Protein AF-A0A353A0Q8-F1 (afdb_monomer)

Sequence (315 aa):
MACARVTLAMGEGFTAQEWAELEKQVQLVNLVRKASIDLSTGTVTPTGKVEKTATRPQHNGNEWRAIVVPQTLAAGTTLVDITLDGQTYHFSRPEDFTFQAGRMNNFTIRVDRKFPTGDCTLTLLGESITPWESDPMSHDGTARKYIVVNSTTEYFWDSIRALGINPNDIVHLKITGSMTNLDRIMLSDYWMPNLRTLNMREVINTDKAFSVGSSKMLRQLIISENFEWFESGGVAGCPHLKGPIPIPEGVWCIGMDAFHGTNLSGTLNLPSTLTKIEDRAFAACGYEDELRLPKGVTYIGEEAFAWCKKLTGNL

Mean predicted aligned error: 12.88 Å

Foldseek 3Di:
DFKEKEFEDEDAPDDPVCLQPKDKWKWFFQAQADWDADPVVRDTGRDDGTDPDTHGFFDDRRMGMEDGGWDKDAAPDFGMWMATPNDIDTDTHRGIDTRDPQWYWYWYWYWHQDPPPRDIDIDTPDIDIHHDDDDVRHVVVPVDPAPEFEDDPPASVVSVVVVVDQLQPHQHYEYAHEDEPVNLQCLACVNRVNHAEYHDQHYPYPPLEAANAAHQNHAYYHHHQSHQEYEACRPLNHQNHEEDDDDHANHQEQYHSRNANHAYEEDHDDHLNHAYQEHCSQALYQYAEEDDDRPNHPYHYHRSHHNNVRYHYDD

Nearest PDB structures (foldseek):
  3sb4-assembly1_A  TM=7.150E-01  e=1.891E-05  Bacteroides thetaiotaomicron
  4dgu-assembly1_A  TM=5.438E-01  e=5.171E-04  Bacteroides thetaiotaomicron VPI-5482
  4dgu-assembly1_B  TM=5.181E-01  e=1.506E-03  Bacteroides thetaiotaomicron VPI-5482
  4h09-assembly2_B  TM=4.220E-01  e=5.049E-02  Eubacterium ventriosum ATCC 27560
  2odh-assembly1_A  TM=2.152E-01  e=2.297E+00  Brevibacillus centrosporus

Radius of gyration: 21.36 Å; Cα contacts (8 Å, |Δi|>4): 795; chains: 1; bounding box: 60×50×49 Å

Secondary structure (DSSP, 8-state):
-EEEEEEEEE-TT--HHHHHHS-EEEEE-S-EEEEEE-TTT--EEEEEEE-SS-B--EEETTEEEEEE---EE-TT-EEEEEEETTEEEEEE-SS-EE--TTEEEEEEEEEEEPTTT--EEEEEEEEEEEE----TTT-SS----PEEEEE-TT-HHHHHHHTT--GGG-SEEEEEEEE-HHHHGGGSTTT-TT--EEEEEEEEESS-EE-----TT--EEE--S---EEPTTTTTT-TT--SPPP--TT--EE-TTTTTT----S-----TT--EE-TTTTTT----SEE---TT--EE-TTTTTT-TT-EE--

pLDDT: mean 87.72, std 10.61, range [40.44, 98.75]

Solvent-accessible surface area (backbone atoms only — not comparable to full-atom values): 16254 Å² total; per-residue (Å²): 89,14,34,42,34,43,32,61,39,88,39,56,76,58,52,75,66,56,58,71,71,52,55,75,45,59,29,43,38,77,45,38,81,43,66,49,70,42,85,91,77,68,47,60,42,63,37,89,60,64,45,96,64,63,48,71,41,41,68,62,90,56,35,34,25,36,79,40,53,27,46,76,46,58,47,64,44,52,47,34,41,40,30,48,82,86,47,77,44,80,40,53,44,90,52,66,45,67,47,48,65,69,22,28,37,38,37,34,35,30,43,28,35,42,85,91,80,63,52,72,46,80,42,83,76,46,72,51,78,44,78,59,78,89,46,71,60,65,36,77,64,54,92,65,77,52,51,75,39,65,19,52,88,84,45,45,63,56,43,47,56,74,67,73,59,64,47,68,75,39,39,32,41,31,40,30,40,41,48,51,77,77,46,31,60,53,51,10,42,91,52,22,56,45,30,29,34,44,34,33,56,59,41,45,52,78,76,22,67,36,56,38,39,44,21,62,50,24,34,45,75,42,71,34,66,67,36,36,29,36,36,66,32,13,40,23,40,17,52,50,26,47,48,66,69,84,51,36,61,58,23,32,37,39,20,39,29,16,37,21,49,16,46,26,31,48,61,67,60,61,25,73,53,24,30,37,38,26,38,24,19,37,17,41,22,46,30,50,36,64,47,62,77,37,91,50,52,78,44,76,31,64,54,24,61,37,74,25,83,50,47,45,72,70,135

Structure (mmCIF, N/CA/C/O backbone):
data_AF-A0A353A0Q8-F1
#
_entry.id   AF-A0A353A0Q8-F1
#
loop_
_atom_site.group_PDB
_atom_site.id
_atom_site.type_symbol
_atom_site.label_atom_id
_atom_site.label_alt_id
_atom_site.label_comp_id
_atom_site.label_asym_id
_atom_site.label_entity_id
_atom_site.label_seq_id
_atom_site.pdbx_PDB_ins_code
_atom_site.Cartn_x
_atom_site.Cartn_y
_atom_site.Cartn_z
_atom_site.occupancy
_atom_site.B_iso_or_equiv
_atom_site.auth_seq_id
_atom_site.auth_comp_id
_atom_site.auth_asym_id
_atom_site.auth_atom_id
_atom_site.pdbx_PDB_model_num
ATOM 1 N N . MET A 1 1 ? 11.285 15.904 8.406 1.00 85.56 1 MET A N 1
ATOM 2 C CA . MET A 1 1 ? 10.054 15.082 8.459 1.00 85.56 1 MET A CA 1
ATOM 3 C C . MET A 1 1 ? 9.391 15.238 9.819 1.00 85.56 1 MET A C 1
ATOM 5 O O . MET A 1 1 ? 10.083 15.618 10.758 1.00 85.56 1 MET A O 1
ATOM 9 N N . ALA A 1 2 ? 8.093 14.970 9.917 1.00 89.38 2 ALA A N 1
ATOM 10 C CA . ALA A 1 2 ? 7.330 14.866 11.162 1.00 89.38 2 ALA A CA 1
ATOM 11 C C . ALA A 1 2 ? 6.663 13.482 11.230 1.00 89.38 2 ALA A C 1
ATOM 13 O O . ALA A 1 2 ? 6.505 12.833 10.194 1.00 89.38 2 ALA A O 1
ATOM 14 N N . CYS A 1 3 ? 6.260 13.038 12.418 1.00 90.25 3 CYS A N 1
ATOM 15 C CA . CYS A 1 3 ? 5.468 11.820 12.577 1.00 90.25 3 CYS A CA 1
ATOM 16 C C . CYS A 1 3 ? 4.067 12.171 13.085 1.00 90.25 3 CYS A C 1
ATOM 18 O O . CYS A 1 3 ? 3.926 13.013 13.973 1.00 90.25 3 CYS A O 1
ATOM 20 N N . ALA A 1 4 ? 3.043 11.548 12.514 1.00 93.88 4 ALA A N 1
ATOM 21 C CA . ALA A 1 4 ? 1.658 11.647 12.946 1.00 93.88 4 ALA A CA 1
ATOM 22 C C . ALA A 1 4 ? 1.253 10.326 13.601 1.00 93.88 4 ALA A C 1
ATOM 24 O O . ALA A 1 4 ? 1.427 9.270 12.991 1.00 93.88 4 ALA A O 1
ATOM 25 N N . ARG A 1 5 ? 0.707 10.395 14.815 1.00 94.75 5 ARG A N 1
ATOM 26 C CA . ARG A 1 5 ? 0.160 9.262 15.557 1.00 94.75 5 ARG A CA 1
ATOM 27 C C . ARG A 1 5 ? -1.312 9.510 15.849 1.00 94.75 5 ARG A C 1
ATOM 29 O O . ARG A 1 5 ? -1.647 10.485 16.516 1.00 94.75 5 ARG A O 1
ATOM 36 N N . VAL A 1 6 ? -2.169 8.610 15.388 1.00 96.88 6 VAL A N 1
ATOM 37 C CA . VAL A 1 6 ? -3.607 8.628 15.663 1.00 96.88 6 VAL A CA 1
ATOM 38 C C . VAL A 1 6 ? -3.958 7.392 16.477 1.00 96.88 6 VAL A C 1
ATOM 40 O O . VAL A 1 6 ? -3.709 6.273 16.040 1.00 96.88 6 VAL A O 1
ATOM 43 N N . THR A 1 7 ? -4.543 7.585 17.649 1.00 97.25 7 THR A N 1
ATOM 44 C CA . THR A 1 7 ? -5.054 6.520 18.508 1.00 97.25 7 THR A CA 1
ATOM 45 C C . THR A 1 7 ? -6.571 6.593 18.532 1.00 97.25 7 THR A C 1
ATOM 47 O O . THR A 1 7 ? -7.129 7.641 18.854 1.00 97.25 7 THR A O 1
ATOM 50 N N . LEU A 1 8 ? -7.246 5.489 18.215 1.00 98.12 8 LEU A N 1
ATOM 51 C CA . LEU A 1 8 ? -8.698 5.404 18.338 1.00 98.12 8 LEU A CA 1
ATOM 52 C C . LEU A 1 8 ? -9.089 4.861 19.711 1.00 98.12 8 LEU A C 1
ATOM 54 O O . LEU A 1 8 ? -8.629 3.800 20.132 1.00 98.12 8 LEU A O 1
ATOM 58 N N . ALA A 1 9 ? -9.963 5.587 20.397 1.00 97.62 9 ALA A N 1
ATOM 59 C CA . ALA A 1 9 ? -10.542 5.180 21.667 1.00 97.62 9 ALA A CA 1
ATOM 60 C C . ALA A 1 9 ? -12.007 4.771 21.476 1.00 97.62 9 ALA A C 1
ATOM 62 O O . ALA A 1 9 ? -12.765 5.449 20.781 1.00 97.62 9 ALA A O 1
ATOM 63 N N . MET A 1 10 ? -12.405 3.683 22.133 1.00 97.19 10 MET A N 1
ATOM 64 C CA . MET A 1 10 ? -13.805 3.275 22.200 1.00 97.19 10 MET A CA 1
ATOM 65 C C . MET A 1 10 ? -14.601 4.306 23.005 1.00 97.19 10 MET A C 1
ATOM 67 O O . MET A 1 10 ? -14.210 4.657 24.121 1.00 97.19 10 MET A O 1
ATOM 71 N N . GLY A 1 11 ? -15.694 4.792 22.431 1.00 95.00 11 GLY A N 1
ATOM 72 C CA . GLY A 1 11 ? -16.691 5.614 23.100 1.00 95.00 11 GLY A CA 1
ATOM 73 C C . GLY A 1 11 ? -17.968 4.842 23.415 1.00 95.00 11 GLY A C 1
ATOM 74 O O . GLY A 1 11 ? -17.965 3.616 23.530 1.00 95.00 11 GLY A O 1
ATOM 75 N N . GLU A 1 12 ? -19.067 5.568 23.573 1.00 94.38 12 GLU A N 1
ATOM 76 C CA . GLU A 1 12 ? -20.384 4.987 23.835 1.00 94.38 12 GLU A CA 1
ATOM 77 C C . GLU A 1 12 ? -20.937 4.244 22.606 1.00 94.38 12 GLU A C 1
ATOM 79 O O . GLU A 1 12 ? -20.548 4.506 21.468 1.00 94.38 12 GLU A O 1
ATOM 84 N N . GLY A 1 13 ? -21.864 3.308 22.828 1.00 92.44 13 GLY A N 1
ATOM 85 C CA . GLY A 1 13 ? -22.558 2.590 21.748 1.00 92.44 13 GLY A CA 1
ATOM 86 C C . GLY A 1 13 ? -21.800 1.397 21.148 1.00 92.44 13 GLY A C 1
ATOM 87 O O . GLY A 1 13 ? -22.280 0.799 20.184 1.00 92.44 13 GLY A O 1
ATOM 88 N N . PHE A 1 14 ? -20.659 1.027 21.732 1.00 93.06 14 PHE A N 1
ATOM 89 C CA . PHE A 1 14 ? -19.929 -0.205 21.431 1.00 93.06 14 PHE A CA 1
ATOM 90 C C . PHE A 1 14 ? -19.791 -1.063 22.688 1.00 93.06 14 PHE A C 1
ATOM 92 O O . PHE A 1 14 ? -19.559 -0.547 23.784 1.00 93.06 14 PHE A O 1
ATOM 99 N N . THR A 1 15 ? -19.862 -2.382 22.534 1.00 94.38 15 THR A N 1
ATOM 100 C CA . THR A 1 15 ? -19.287 -3.293 23.532 1.00 94.38 15 THR A CA 1
ATOM 101 C C . THR A 1 15 ? -17.774 -3.421 23.325 1.00 94.38 15 THR A C 1
ATOM 103 O O . THR A 1 15 ? -17.258 -3.189 22.232 1.00 94.38 15 THR A O 1
ATOM 106 N N . ALA A 1 16 ? -17.040 -3.835 24.363 1.00 92.81 16 ALA A N 1
ATOM 107 C CA . ALA A 1 16 ? -15.592 -4.036 24.259 1.00 92.81 16 ALA A CA 1
ATOM 108 C C . ALA A 1 16 ? -15.213 -5.100 23.212 1.00 92.81 16 ALA A C 1
ATOM 110 O O . ALA A 1 16 ? -14.198 -4.951 22.534 1.00 92.81 16 ALA A O 1
ATOM 111 N N . GLN A 1 17 ? -16.032 -6.148 23.073 1.00 92.19 17 GLN A N 1
ATOM 112 C CA . GLN A 1 17 ? -15.822 -7.194 22.074 1.00 92.19 17 GLN A CA 1
ATOM 113 C C . GLN A 1 17 ? -16.052 -6.656 20.659 1.00 92.19 17 GLN A C 1
ATOM 115 O O . GLN A 1 17 ? -15.163 -6.771 19.821 1.00 92.19 17 GLN A O 1
ATOM 120 N N . GLU A 1 18 ? -17.188 -5.991 20.420 1.00 91.50 18 GLU A N 1
ATOM 121 C CA . GLU A 1 18 ? -17.472 -5.362 19.123 1.00 91.50 18 GLU A CA 1
ATOM 122 C C . GLU A 1 18 ? -16.372 -4.379 18.737 1.00 91.50 18 GLU A C 1
ATOM 124 O O . GLU A 1 18 ? -15.895 -4.399 17.611 1.00 91.50 18 GLU A O 1
ATOM 129 N N . TRP A 1 19 ? -15.921 -3.536 19.669 1.00 94.25 19 TRP A N 1
ATOM 130 C CA . TRP A 1 19 ? -14.840 -2.600 19.389 1.00 94.25 19 TRP A CA 1
ATOM 131 C C . TRP A 1 19 ? -13.525 -3.304 19.060 1.00 94.25 19 TRP A C 1
ATOM 133 O O . TRP A 1 19 ? -12.782 -2.809 18.220 1.00 94.25 19 TRP A O 1
ATOM 143 N N . ALA A 1 20 ? -13.202 -4.427 19.700 1.00 88.25 20 ALA A N 1
ATOM 144 C CA . ALA A 1 20 ? -11.980 -5.169 19.399 1.00 88.25 20 ALA A CA 1
ATOM 145 C C . ALA A 1 20 ? -12.013 -5.782 17.988 1.00 88.25 20 ALA A C 1
ATOM 147 O O . ALA A 1 20 ? -11.003 -5.726 17.289 1.00 88.25 20 ALA A O 1
ATOM 148 N N . GLU A 1 21 ? -13.169 -6.298 17.569 1.00 86.44 21 GLU A N 1
ATOM 149 C CA . GLU A 1 21 ? -13.370 -6.991 16.287 1.00 86.44 21 GLU A CA 1
ATOM 150 C C . GLU A 1 21 ? -13.685 -6.037 15.119 1.00 86.44 21 GLU A C 1
ATOM 152 O O . GLU A 1 21 ? -13.457 -6.389 13.965 1.00 86.44 21 GLU A O 1
ATOM 157 N N . LEU A 1 22 ? -14.159 -4.818 15.409 1.00 85.44 22 LEU A N 1
ATOM 158 C CA . LEU A 1 22 ? -14.522 -3.801 14.418 1.00 85.44 22 LEU A CA 1
ATOM 159 C C . LEU A 1 22 ? -13.366 -3.508 13.454 1.00 85.44 22 LEU A C 1
ATOM 161 O O . LEU A 1 22 ? -12.265 -3.152 13.900 1.00 85.44 22 LEU A O 1
ATOM 165 N N . GLU A 1 23 ? -13.623 -3.546 12.145 1.00 84.38 23 GLU A N 1
ATOM 166 C CA . GLU A 1 23 ? -12.626 -3.122 11.166 1.00 84.38 23 GLU A CA 1
ATOM 167 C C . GLU A 1 23 ? -12.450 -1.603 11.253 1.00 84.38 23 GLU A C 1
ATOM 169 O O . GLU A 1 23 ? -13.400 -0.830 11.110 1.00 84.38 23 GLU A O 1
ATOM 174 N N . LYS A 1 24 ? -11.213 -1.166 11.499 1.00 89.75 24 LYS A N 1
ATOM 175 C CA . LYS A 1 24 ? -10.863 0.250 11.628 1.00 89.75 24 LYS A CA 1
ATOM 176 C C . LYS A 1 24 ? -9.760 0.574 10.644 1.00 89.75 24 LYS A C 1
ATOM 178 O O . LYS A 1 24 ? -8.689 -0.032 10.673 1.00 89.75 24 LYS A O 1
ATOM 183 N N . GLN A 1 25 ? -9.991 1.577 9.814 1.00 86.88 25 GLN A N 1
ATOM 184 C CA . GLN A 1 25 ? -8.958 2.137 8.958 1.00 86.88 25 GLN A CA 1
ATOM 185 C C . GLN A 1 25 ? -8.826 3.629 9.223 1.00 86.88 25 GLN A C 1
ATOM 187 O O . GLN A 1 25 ? -9.815 4.335 9.394 1.00 86.88 25 GLN A O 1
ATOM 192 N N . VAL A 1 26 ? -7.587 4.108 9.225 1.00 90.38 26 VAL A N 1
ATOM 193 C CA . VAL A 1 26 ? -7.255 5.524 9.364 1.00 90.38 26 VAL A CA 1
ATOM 194 C C . VAL A 1 26 ? -6.484 5.949 8.127 1.00 90.38 26 VAL A C 1
ATOM 196 O O . VAL A 1 26 ? -5.589 5.236 7.671 1.00 90.38 26 VAL A O 1
ATOM 199 N N . GLN A 1 27 ? -6.817 7.112 7.584 1.00 87.38 27 GLN A N 1
ATOM 200 C CA . GLN A 1 27 ? -6.084 7.739 6.496 1.00 87.38 27 GLN A CA 1
ATOM 201 C C . GLN A 1 27 ? -5.802 9.196 6.846 1.00 87.38 27 GLN A C 1
ATOM 203 O O . GLN A 1 27 ? -6.693 9.924 7.271 1.00 87.38 27 GLN A O 1
ATOM 208 N N . LEU A 1 28 ? -4.561 9.638 6.655 1.00 92.88 28 LEU A N 1
ATOM 209 C CA . LEU A 1 28 ? -4.223 11.056 6.743 1.00 92.88 28 LEU A CA 1
ATOM 210 C C . LEU A 1 28 ? -4.418 11.696 5.373 1.00 92.88 28 LEU A C 1
ATOM 212 O O . LEU A 1 28 ? -3.835 11.247 4.381 1.00 92.88 28 LEU A O 1
ATOM 216 N N . VAL A 1 29 ? -5.213 12.755 5.328 1.00 91.56 29 VAL A N 1
ATOM 217 C CA . VAL A 1 29 ? -5.605 13.446 4.095 1.00 91.56 29 VAL A CA 1
ATOM 218 C C . VAL A 1 29 ? -5.102 14.885 4.094 1.00 91.56 29 VAL A C 1
ATOM 220 O O . VAL A 1 29 ? -4.527 15.361 5.071 1.00 91.56 29 VAL A O 1
ATOM 223 N N . ASN A 1 30 ? -5.266 15.570 2.961 1.00 94.38 30 ASN A N 1
ATOM 224 C CA . ASN A 1 30 ? -4.847 16.960 2.778 1.00 94.38 30 ASN A CA 1
ATOM 225 C C . ASN A 1 30 ? -3.340 17.210 2.968 1.00 94.38 30 ASN A C 1
ATOM 227 O O . ASN A 1 30 ? -2.914 18.308 3.311 1.00 94.38 30 ASN A O 1
ATOM 231 N N . LEU A 1 31 ? -2.513 16.194 2.704 1.00 92.75 31 LEU A N 1
ATOM 232 C CA . LEU A 1 31 ? -1.066 16.270 2.877 1.00 92.75 31 LEU A CA 1
ATOM 233 C C . LEU A 1 31 ? -0.348 16.624 1.570 1.00 92.75 31 LEU A C 1
ATOM 235 O O . LEU A 1 31 ? -0.518 15.965 0.541 1.00 92.75 31 LEU A O 1
ATOM 239 N N . VAL A 1 32 ? 0.557 17.597 1.641 1.00 92.62 32 VAL A N 1
ATOM 240 C CA . VAL A 1 32 ? 1.674 17.740 0.703 1.00 92.62 32 VAL A CA 1
ATOM 241 C C . VAL A 1 32 ? 2.726 16.678 1.033 1.00 92.62 32 VAL A C 1
ATOM 243 O O . VAL A 1 32 ? 3.040 16.446 2.204 1.00 92.62 32 VAL A O 1
ATOM 246 N N . ARG A 1 33 ? 3.269 16.010 0.008 1.00 85.94 33 ARG A N 1
ATOM 247 C CA . ARG A 1 33 ? 4.256 14.922 0.175 1.00 85.94 33 ARG A CA 1
ATOM 248 C C . ARG A 1 33 ? 5.647 15.218 -0.363 1.00 85.94 33 ARG A C 1
ATOM 250 O O . ARG A 1 33 ? 6.578 14.476 -0.058 1.00 85.94 33 ARG A O 1
ATOM 257 N N . LYS A 1 34 ? 5.806 16.281 -1.149 1.00 84.69 34 LYS A N 1
ATOM 258 C CA . LYS A 1 34 ? 7.121 16.742 -1.601 1.00 84.69 34 LYS A CA 1
ATOM 259 C C . LYS A 1 34 ? 7.608 17.849 -0.676 1.00 84.69 34 LYS A C 1
ATOM 261 O O . LYS A 1 34 ? 6.813 18.572 -0.078 1.00 84.69 34 LYS A O 1
ATOM 266 N N . ALA A 1 35 ? 8.920 17.945 -0.525 1.00 87.00 35 ALA A N 1
ATOM 267 C CA . ALA A 1 35 ? 9.539 18.977 0.284 1.00 87.00 35 ALA A CA 1
ATOM 268 C C . ALA A 1 35 ? 10.912 19.349 -0.269 1.00 87.00 35 ALA A C 1
ATOM 270 O O . ALA A 1 35 ? 11.582 18.524 -0.892 1.00 87.00 35 ALA A O 1
ATOM 271 N N . SER A 1 36 ? 11.339 20.578 -0.001 1.00 84.88 36 SER A N 1
ATOM 272 C CA . SER A 1 36 ? 12.742 20.983 -0.068 1.00 84.88 36 SER A CA 1
ATOM 273 C C . SER A 1 36 ? 13.328 21.008 1.339 1.00 84.88 36 SER A C 1
ATOM 275 O O . SER A 1 36 ? 12.627 21.325 2.301 1.00 84.88 36 SER A O 1
ATOM 277 N N . ILE A 1 37 ? 14.615 20.695 1.454 1.00 81.31 37 ILE A N 1
ATOM 278 C CA . ILE A 1 37 ? 15.345 20.751 2.720 1.00 81.31 37 ILE A CA 1
ATOM 279 C C . ILE A 1 37 ? 16.448 21.790 2.572 1.00 81.31 37 ILE A C 1
ATOM 281 O O . ILE A 1 37 ? 17.288 21.677 1.680 1.00 81.31 37 ILE A O 1
ATOM 285 N N . ASP A 1 38 ? 16.448 22.783 3.452 1.00 79.00 38 ASP A N 1
ATOM 286 C CA . ASP A 1 38 ? 17.601 23.653 3.637 1.00 79.00 38 ASP A CA 1
ATOM 287 C C . ASP A 1 38 ? 18.635 22.906 4.485 1.00 79.00 38 ASP A C 1
ATOM 289 O O . ASP A 1 38 ? 18.421 22.646 5.667 1.00 79.00 38 ASP A O 1
ATOM 293 N N . LEU A 1 39 ? 19.758 22.533 3.873 1.00 69.88 39 LEU A N 1
ATOM 294 C CA . LEU A 1 39 ? 20.808 21.754 4.532 1.00 69.88 39 LEU A CA 1
ATOM 295 C C . LEU A 1 39 ? 21.579 22.548 5.596 1.00 69.88 39 LEU A C 1
ATOM 297 O O . LEU A 1 39 ? 22.226 21.935 6.441 1.00 69.88 39 LEU A O 1
ATOM 301 N N . SER A 1 40 ? 21.520 23.882 5.568 1.00 70.00 40 SER A N 1
ATOM 302 C CA . SER A 1 40 ? 22.208 24.730 6.548 1.00 70.00 40 SER A CA 1
ATOM 303 C C . SER A 1 40 ? 21.425 24.858 7.854 1.00 70.00 40 SER A C 1
ATOM 305 O O . SER A 1 40 ? 22.019 24.926 8.928 1.00 70.00 40 SER A O 1
ATOM 307 N N . THR A 1 41 ? 20.092 24.842 7.769 1.00 80.44 41 THR A N 1
ATOM 308 C CA . THR A 1 41 ? 19.196 25.005 8.924 1.00 80.44 41 THR A CA 1
ATOM 309 C C . THR A 1 41 ? 18.465 23.718 9.307 1.00 80.44 41 THR A C 1
ATOM 311 O O . THR A 1 41 ? 17.880 23.637 10.384 1.00 80.44 41 THR A O 1
ATOM 314 N N . GLY A 1 42 ? 18.467 22.707 8.433 1.00 71.94 42 GLY A N 1
ATOM 315 C CA . GLY A 1 42 ? 17.648 21.500 8.566 1.00 71.94 42 GLY A CA 1
ATOM 316 C C . GLY A 1 42 ? 16.153 21.747 8.336 1.00 71.94 42 GLY A C 1
ATOM 317 O O . GLY A 1 42 ? 15.342 20.840 8.544 1.00 71.94 42 GLY A O 1
ATOM 318 N N . THR A 1 43 ? 15.771 22.959 7.919 1.00 81.25 43 THR A N 1
ATOM 319 C CA . THR A 1 43 ? 14.371 23.338 7.718 1.00 81.25 43 THR A CA 1
ATOM 320 C C . THR A 1 43 ? 13.783 22.561 6.550 1.00 81.25 43 THR A C 1
ATOM 322 O O . THR A 1 43 ? 14.355 22.513 5.461 1.00 81.25 43 THR A O 1
ATOM 325 N N . VAL A 1 44 ? 12.617 21.957 6.777 1.00 82.88 44 VAL A N 1
ATOM 326 C CA . VAL A 1 44 ? 11.865 21.232 5.751 1.00 82.88 44 VAL A CA 1
ATOM 327 C C . VAL A 1 44 ? 10.674 22.078 5.336 1.00 82.88 44 VAL A C 1
ATOM 329 O O . VAL A 1 44 ? 9.812 22.362 6.164 1.00 82.88 44 VAL A O 1
ATOM 332 N N . THR A 1 45 ? 10.611 22.429 4.056 1.00 88.94 45 THR A N 1
ATOM 333 C CA . THR A 1 45 ? 9.530 23.238 3.484 1.00 88.94 45 THR A CA 1
ATOM 334 C C . THR A 1 45 ? 8.698 22.373 2.541 1.00 88.94 45 THR A C 1
ATOM 336 O O . THR A 1 45 ? 9.276 21.792 1.617 1.00 88.94 45 THR A O 1
ATOM 339 N N . PRO A 1 46 ? 7.371 22.260 2.728 1.00 91.25 46 PRO A N 1
ATOM 340 C CA . PRO A 1 46 ? 6.512 21.528 1.805 1.00 91.25 46 PRO A CA 1
ATOM 341 C C . PRO A 1 46 ? 6.529 22.189 0.424 1.00 91.25 46 PRO A C 1
ATOM 343 O O . PRO A 1 46 ? 6.459 23.410 0.298 1.00 91.25 46 PRO A O 1
ATOM 346 N N . THR A 1 47 ? 6.624 21.377 -0.624 1.00 88.94 47 THR A N 1
ATOM 347 C CA . THR A 1 47 ? 6.636 21.830 -2.017 1.00 88.94 47 THR A CA 1
ATOM 348 C C . THR A 1 47 ? 5.579 21.084 -2.822 1.00 88.94 47 THR A C 1
ATOM 350 O O . THR A 1 47 ? 5.301 19.913 -2.586 1.00 88.94 47 THR A O 1
ATOM 353 N N . GLY A 1 48 ? 4.969 21.750 -3.801 1.00 85.19 48 GLY A N 1
ATOM 354 C CA . GLY A 1 48 ? 3.913 21.152 -4.620 1.00 85.19 48 GLY A CA 1
ATOM 355 C C . GLY A 1 48 ? 2.508 21.331 -4.043 1.00 85.19 48 GLY A C 1
ATOM 356 O O . GLY A 1 48 ? 2.246 22.267 -3.294 1.00 85.19 48 GLY A O 1
ATOM 357 N N . LYS A 1 49 ? 1.581 20.472 -4.477 1.00 88.12 49 LYS A N 1
ATOM 358 C CA . LYS A 1 49 ? 0.158 20.534 -4.117 1.00 88.12 49 LYS A CA 1
ATOM 359 C C . LYS A 1 49 ? -0.186 19.425 -3.125 1.00 88.12 49 LYS A C 1
ATOM 361 O O . LYS A 1 49 ? 0.557 18.454 -2.998 1.00 88.12 49 LYS A O 1
ATOM 366 N N . VAL A 1 50 ? -1.329 19.572 -2.461 1.00 86.88 50 VAL A N 1
ATOM 367 C CA . VAL A 1 50 ? -1.973 18.475 -1.733 1.00 86.88 50 VAL A CA 1
ATOM 368 C C . VAL A 1 50 ? -2.171 17.300 -2.691 1.00 86.88 50 VAL A C 1
ATOM 370 O O . VAL A 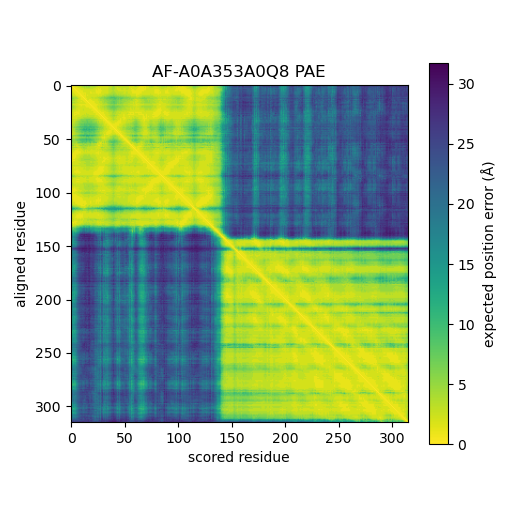1 50 ? -2.678 17.475 -3.803 1.00 86.88 50 VAL A O 1
ATOM 373 N N . GLU A 1 51 ? -1.730 16.117 -2.275 1.00 76.38 51 GLU A N 1
ATOM 374 C CA . GLU A 1 51 ? -1.887 14.905 -3.072 1.00 76.38 51 GLU A CA 1
ATOM 375 C C . GLU A 1 51 ? -3.359 14.490 -3.138 1.00 76.38 51 GLU A C 1
ATOM 377 O O . GLU A 1 51 ? -4.093 14.588 -2.156 1.00 76.38 51 GLU A O 1
ATOM 382 N N . LYS A 1 52 ? -3.790 13.971 -4.293 1.00 69.62 52 LYS A N 1
ATOM 383 C CA . LYS A 1 52 ? -5.156 13.435 -4.449 1.00 69.62 52 LYS A CA 1
ATOM 384 C C . LYS A 1 52 ? -5.386 12.162 -3.629 1.00 69.62 52 LYS A C 1
ATOM 386 O O . LYS A 1 52 ? -6.524 11.789 -3.384 1.00 69.62 52 LYS A O 1
ATOM 391 N N . THR A 1 53 ? -4.307 11.478 -3.254 1.00 61.97 53 THR A N 1
ATOM 392 C CA . THR A 1 53 ? -4.336 10.212 -2.515 1.00 61.97 53 THR A CA 1
ATOM 393 C C . THR A 1 53 ? -3.981 10.426 -1.050 1.00 61.97 53 THR A C 1
ATOM 395 O O . THR A 1 53 ? -3.008 11.124 -0.751 1.00 61.97 53 THR A O 1
ATOM 398 N N . ALA A 1 54 ? -4.687 9.747 -0.151 1.00 71.00 54 ALA A N 1
ATOM 399 C CA . ALA A 1 54 ? -4.424 9.783 1.281 1.00 71.00 54 ALA A CA 1
ATOM 400 C C . ALA A 1 54 ? -3.200 8.944 1.688 1.00 71.00 54 ALA A C 1
ATOM 402 O O . ALA A 1 54 ? -2.753 8.049 0.961 1.00 71.00 54 ALA A O 1
ATOM 403 N N . THR A 1 55 ? -2.610 9.246 2.847 1.00 76.06 55 THR A N 1
ATOM 404 C CA . THR A 1 55 ? -1.545 8.441 3.464 1.00 76.06 55 THR A CA 1
ATOM 405 C C . THR A 1 55 ? -2.187 7.425 4.389 1.00 76.06 55 THR A C 1
ATOM 407 O O . THR A 1 55 ? -2.746 7.812 5.410 1.00 76.06 55 THR A O 1
ATOM 410 N N . ARG A 1 56 ? -2.079 6.137 4.052 1.00 77.38 56 ARG A N 1
ATOM 411 C CA . ARG A 1 56 ? -2.508 5.038 4.922 1.00 77.38 56 ARG A CA 1
ATOM 412 C C . ARG A 1 56 ? -1.388 4.725 5.927 1.00 77.38 56 ARG A C 1
ATOM 414 O O . ARG A 1 56 ? -0.340 4.239 5.499 1.00 77.38 56 ARG A O 1
ATOM 421 N N . PRO A 1 57 ? -1.550 5.037 7.224 1.00 82.06 57 PRO A N 1
ATOM 422 C CA . PRO A 1 57 ? -0.545 4.759 8.241 1.00 82.06 57 PRO A CA 1
ATOM 423 C C . PRO A 1 57 ? -0.420 3.254 8.504 1.00 82.06 57 PRO A C 1
ATOM 425 O O . PRO A 1 57 ? -1.395 2.512 8.362 1.00 82.06 57 PRO A O 1
ATOM 428 N N . GLN A 1 58 ? 0.755 2.819 8.956 1.00 78.94 58 GLN A N 1
ATOM 429 C CA . GLN A 1 58 ? 0.908 1.496 9.565 1.00 78.94 58 GLN A CA 1
ATOM 430 C C . GLN A 1 58 ? 0.256 1.505 10.952 1.00 78.94 58 GLN A C 1
ATOM 432 O O . GLN A 1 58 ? 0.189 2.561 11.584 1.00 78.94 58 GLN A O 1
ATOM 437 N N . HIS A 1 59 ? -0.230 0.357 11.428 1.00 81.69 59 HIS A N 1
ATOM 438 C CA . HIS A 1 59 ? -0.913 0.289 12.717 1.00 81.69 59 HIS A CA 1
ATOM 439 C C . HIS A 1 59 ? -0.590 -0.965 13.527 1.00 81.69 59 HIS A C 1
ATOM 441 O O . HIS A 1 59 ? -0.177 -1.990 12.983 1.00 81.69 59 HIS A O 1
ATOM 447 N N . ASN A 1 60 ? -0.813 -0.860 14.837 1.00 81.06 60 ASN A N 1
ATOM 448 C CA . ASN A 1 60 ? -0.774 -1.950 15.805 1.00 81.06 60 ASN A CA 1
ATOM 449 C C . ASN A 1 60 ? -1.907 -1.713 16.800 1.00 81.06 60 ASN A C 1
ATOM 451 O O . ASN A 1 60 ? -1.931 -0.701 17.506 1.00 81.06 60 ASN A O 1
ATOM 455 N N . GLY A 1 61 ? -2.881 -2.621 16.810 1.00 86.12 61 GLY A N 1
ATOM 456 C CA . GLY A 1 61 ? -4.137 -2.407 17.518 1.00 86.12 61 GLY A CA 1
ATOM 457 C C . GLY A 1 61 ? -4.814 -1.115 17.057 1.00 86.12 61 GLY A C 1
ATOM 458 O O . GLY A 1 61 ? -4.967 -0.887 15.858 1.00 86.12 61 GLY A O 1
ATOM 459 N N . ASN A 1 62 ? -5.176 -0.263 18.018 1.00 92.00 62 ASN A N 1
ATOM 460 C CA . ASN A 1 62 ? -5.882 0.998 17.783 1.00 92.00 62 ASN A CA 1
ATOM 461 C C . ASN A 1 62 ? -4.946 2.211 17.622 1.00 92.00 62 ASN A C 1
ATOM 463 O O . ASN A 1 62 ? -5.361 3.337 17.892 1.00 92.00 62 ASN A O 1
ATOM 467 N N . GLU A 1 63 ? -3.686 2.010 17.236 1.00 92.50 63 GLU A N 1
ATOM 468 C CA . GLU A 1 63 ? -2.715 3.086 17.034 1.00 92.50 63 GLU A CA 1
ATOM 469 C C . GLU A 1 63 ? -2.148 3.056 15.610 1.00 92.50 63 GLU A C 1
ATOM 471 O O . GLU A 1 63 ? -1.586 2.049 15.187 1.00 92.50 63 GLU A O 1
ATOM 476 N N . TRP A 1 64 ? -2.260 4.180 14.900 1.00 90.88 64 TRP A N 1
ATOM 477 C CA . TRP A 1 64 ? -1.819 4.402 13.524 1.00 90.88 64 TRP A CA 1
ATOM 478 C C . TRP A 1 64 ? -0.685 5.422 13.485 1.00 90.88 64 TRP A C 1
ATOM 480 O O . TRP A 1 64 ? -0.814 6.500 14.067 1.00 90.88 64 TRP A O 1
ATOM 490 N N . ARG A 1 65 ? 0.407 5.120 12.775 1.00 90.12 65 ARG A N 1
ATOM 491 C CA . ARG A 1 65 ? 1.578 6.003 12.648 1.00 90.12 65 ARG A CA 1
ATOM 492 C C . ARG A 1 65 ? 2.000 6.203 11.196 1.00 90.12 65 ARG A C 1
ATOM 494 O O . ARG A 1 65 ? 2.062 5.255 10.413 1.00 90.12 65 ARG A O 1
ATOM 501 N N . ALA A 1 66 ? 2.296 7.448 10.828 1.00 86.69 66 ALA A N 1
ATOM 502 C CA . ALA A 1 66 ? 2.788 7.796 9.498 1.00 86.69 66 ALA A CA 1
ATOM 503 C C . ALA A 1 66 ? 3.805 8.936 9.536 1.0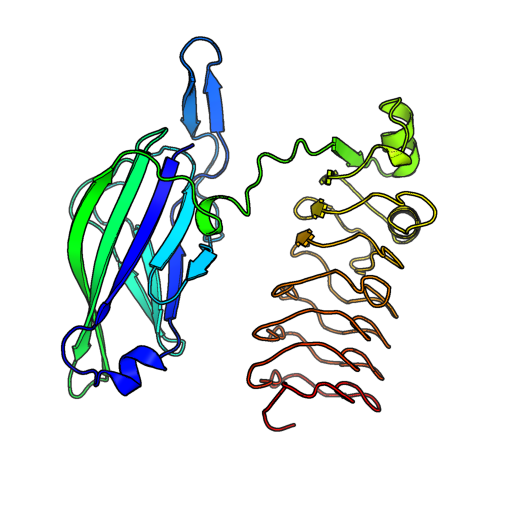0 86.69 66 ALA A C 1
ATOM 505 O O . ALA A 1 66 ? 3.662 9.907 10.280 1.00 86.69 66 ALA A O 1
ATOM 506 N N . ILE A 1 67 ? 4.799 8.850 8.654 1.00 85.81 67 ILE A N 1
ATOM 507 C CA . ILE A 1 67 ? 5.725 9.948 8.394 1.00 85.81 67 ILE A CA 1
ATOM 508 C C . ILE A 1 67 ? 5.054 10.939 7.438 1.00 85.81 67 ILE A C 1
ATOM 510 O O . ILE A 1 67 ? 4.566 10.563 6.372 1.00 85.81 67 ILE A O 1
ATOM 514 N N . VAL A 1 68 ? 5.074 12.220 7.800 1.00 90.31 68 VAL A N 1
ATOM 515 C CA . VAL A 1 68 ? 4.504 13.310 7.002 1.00 90.31 68 VAL A CA 1
ATOM 516 C C . VAL A 1 68 ? 5.517 14.431 6.791 1.00 90.31 68 VAL A C 1
ATOM 518 O O . VAL A 1 68 ? 6.455 14.629 7.575 1.00 90.31 68 VAL A O 1
ATOM 521 N N . VAL A 1 69 ? 5.342 15.181 5.705 1.00 92.31 69 VAL A N 1
ATOM 522 C CA . VAL A 1 69 ? 6.063 16.442 5.517 1.00 92.31 69 VAL A CA 1
ATOM 523 C C . VAL A 1 69 ? 5.529 17.452 6.543 1.00 92.31 69 VAL A C 1
ATOM 525 O O . VAL A 1 69 ? 4.308 17.583 6.658 1.00 92.31 69 VAL A O 1
ATOM 528 N N . PRO A 1 70 ? 6.405 18.148 7.297 1.00 93.56 70 PRO A N 1
ATOM 529 C CA . PRO A 1 70 ? 5.998 19.245 8.169 1.00 93.56 70 PRO A CA 1
ATOM 530 C C . PRO A 1 70 ? 5.222 20.296 7.373 1.00 93.56 70 PRO A C 1
ATOM 532 O O . PRO A 1 70 ? 5.728 20.821 6.384 1.00 93.56 70 PRO A O 1
ATOM 535 N N . GLN A 1 71 ? 3.981 20.556 7.771 1.00 95.12 71 GLN A N 1
ATOM 536 C CA . GLN A 1 71 ? 3.079 21.485 7.093 1.00 95.12 71 GLN A CA 1
ATOM 537 C C . GLN A 1 71 ? 1.975 21.947 8.042 1.00 95.12 71 GLN A C 1
ATOM 539 O O . GLN A 1 71 ? 1.687 21.269 9.035 1.00 95.12 71 GLN A O 1
ATOM 544 N N . THR A 1 72 ? 1.353 23.073 7.704 1.00 95.69 72 THR A N 1
ATOM 545 C CA . THR A 1 72 ? 0.198 23.620 8.416 1.00 95.69 72 THR A CA 1
ATOM 546 C C . THR A 1 72 ? -1.082 23.300 7.652 1.00 95.69 72 THR A C 1
ATOM 548 O O . THR A 1 72 ? -1.168 23.545 6.451 1.00 95.69 72 THR A O 1
ATOM 551 N N . LEU A 1 73 ? -2.071 22.757 8.353 1.00 95.62 73 LEU A N 1
ATOM 552 C CA . LEU A 1 73 ? -3.433 22.558 7.876 1.00 95.62 73 LEU A CA 1
ATOM 553 C C . LEU A 1 73 ? -4.330 23.616 8.508 1.00 95.62 73 LEU A C 1
ATOM 555 O O . LEU A 1 73 ? -4.259 23.833 9.717 1.00 95.62 73 LEU A O 1
ATOM 559 N N . ALA A 1 74 ? -5.160 24.260 7.692 1.00 96.88 74 ALA A N 1
ATOM 560 C CA . ALA A 1 74 ? -6.089 25.280 8.160 1.00 96.88 74 ALA A CA 1
ATOM 561 C C . ALA A 1 74 ? -7.240 24.663 8.970 1.00 96.88 74 ALA A C 1
ATOM 563 O O . ALA A 1 74 ? -7.664 23.533 8.697 1.00 96.88 74 ALA A O 1
ATOM 564 N N . ALA A 1 75 ? -7.787 25.430 9.908 1.00 97.25 75 ALA A N 1
ATOM 565 C CA . ALA A 1 75 ? -8.999 25.108 10.650 1.00 97.25 75 ALA A CA 1
ATOM 566 C C . ALA A 1 75 ? -10.125 24.589 9.735 1.00 97.25 75 ALA A C 1
ATOM 568 O O . ALA A 1 75 ? -10.346 25.087 8.630 1.00 97.25 75 ALA A O 1
ATOM 569 N N . GLY A 1 76 ? -10.841 23.563 10.191 1.00 96.38 76 GLY A N 1
ATOM 570 C CA . GLY A 1 76 ? -11.930 22.916 9.455 1.00 96.38 76 GLY A CA 1
ATOM 571 C C . GLY A 1 76 ? -11.478 21.953 8.352 1.00 96.38 76 GLY A C 1
ATOM 572 O O . GLY A 1 76 ? -12.276 21.115 7.927 1.00 96.38 76 GLY A O 1
ATOM 573 N N . THR A 1 77 ? -10.209 21.992 7.934 1.00 96.38 77 THR A N 1
ATOM 574 C CA . THR A 1 77 ? -9.659 21.024 6.975 1.00 96.38 77 THR A CA 1
ATOM 575 C C . THR A 1 77 ? -9.659 19.633 7.593 1.00 96.38 77 THR A C 1
ATOM 577 O O . THR A 1 77 ? -9.179 19.445 8.715 1.00 96.38 77 THR A O 1
ATOM 580 N N . THR A 1 78 ? -10.172 18.648 6.856 1.00 96.31 78 THR A N 1
ATOM 581 C CA . THR A 1 78 ? -10.117 17.250 7.286 1.00 96.31 78 THR A CA 1
ATOM 582 C C . THR A 1 78 ? -8.665 16.833 7.463 1.00 96.31 78 THR A C 1
ATOM 584 O O . THR A 1 78 ? -7.850 16.958 6.551 1.00 96.31 78 THR A O 1
ATOM 587 N N . LEU A 1 79 ? -8.335 16.372 8.660 1.00 95.94 79 LEU A N 1
ATOM 588 C CA . LEU A 1 79 ? -7.012 15.888 9.028 1.00 95.94 79 LEU A CA 1
ATOM 589 C C . LEU A 1 79 ? -6.928 14.377 8.808 1.00 95.94 79 LEU A C 1
ATOM 591 O O . LEU A 1 79 ? -5.929 13.862 8.301 1.00 95.94 79 LEU A O 1
ATOM 595 N N . VAL A 1 80 ? -7.989 13.679 9.217 1.00 96.75 80 VAL A N 1
ATOM 596 C CA . VAL A 1 80 ? -8.043 12.222 9.272 1.00 96.75 80 VAL A CA 1
ATOM 597 C C . VAL A 1 80 ? -9.391 11.735 8.763 1.00 96.75 80 VAL A C 1
ATOM 599 O O . VAL A 1 80 ? -10.427 12.178 9.257 1.00 96.75 80 VAL A O 1
ATOM 602 N N . ASP A 1 81 ? -9.363 10.777 7.845 1.00 95.56 81 ASP A N 1
ATOM 603 C CA . ASP A 1 81 ? -10.521 9.956 7.510 1.00 95.56 81 ASP A CA 1
ATOM 604 C C . ASP A 1 81 ? -10.451 8.653 8.308 1.00 95.56 81 ASP A C 1
ATOM 606 O O . ASP A 1 81 ? -9.429 7.959 8.304 1.00 95.56 81 ASP A O 1
ATOM 610 N N . ILE A 1 82 ? -11.533 8.327 9.011 1.00 95.12 82 ILE A N 1
ATOM 611 C CA . ILE A 1 82 ? -11.678 7.099 9.793 1.00 95.12 82 ILE A CA 1
ATOM 612 C C . ILE A 1 82 ? -12.787 6.278 9.153 1.00 95.12 82 ILE A C 1
ATOM 614 O O . ILE A 1 82 ? -13.932 6.716 9.105 1.00 95.12 82 ILE A O 1
ATOM 618 N N . THR A 1 83 ? -12.450 5.092 8.657 1.00 88.81 83 THR A N 1
ATOM 619 C CA . THR A 1 83 ? -13.425 4.158 8.087 1.00 88.81 83 THR A CA 1
ATOM 620 C C . THR A 1 83 ? -13.695 3.035 9.075 1.00 88.81 83 THR A C 1
ATOM 622 O O . THR A 1 83 ? -12.754 2.395 9.550 1.00 88.81 83 THR A O 1
ATOM 625 N N . LEU A 1 84 ? -14.972 2.831 9.391 1.00 88.19 84 LEU A N 1
ATOM 626 C CA . LEU A 1 84 ? -15.482 1.818 10.315 1.00 88.19 84 LEU A CA 1
ATOM 627 C C . LEU A 1 84 ? -16.506 0.977 9.549 1.00 88.19 84 LEU A C 1
ATOM 629 O O . LEU A 1 84 ? -17.479 1.541 9.049 1.00 88.19 84 LEU A O 1
ATOM 633 N N . ASP A 1 85 ? -16.260 -0.326 9.399 1.00 79.81 85 ASP A N 1
ATOM 634 C CA . ASP A 1 85 ? -17.103 -1.252 8.614 1.00 79.81 85 ASP A CA 1
ATOM 635 C C . ASP A 1 85 ? -17.500 -0.715 7.220 1.00 79.81 85 ASP A C 1
ATOM 637 O O . ASP A 1 85 ? -18.635 -0.839 6.762 1.00 79.81 85 ASP A O 1
ATOM 641 N N . GLY A 1 86 ? -16.553 -0.065 6.537 1.00 75.81 86 GLY A N 1
ATOM 642 C CA . GLY A 1 86 ? -16.751 0.491 5.194 1.00 75.81 86 GLY A CA 1
ATOM 643 C C . GLY A 1 86 ? -17.401 1.880 5.134 1.00 75.81 86 GLY A C 1
ATOM 644 O O . GLY A 1 86 ? -17.411 2.478 4.060 1.00 75.81 86 GLY A O 1
ATOM 645 N N . GLN A 1 87 ? -17.876 2.437 6.254 1.00 83.62 87 GLN A N 1
ATOM 646 C CA . GLN A 1 87 ? -18.381 3.812 6.319 1.00 83.62 87 GLN A CA 1
ATOM 647 C C . GLN A 1 87 ? -17.282 4.779 6.772 1.00 83.62 87 GLN A C 1
ATOM 649 O O . GLN A 1 87 ? -16.670 4.586 7.824 1.00 83.62 87 GLN A O 1
ATOM 654 N N . THR A 1 88 ? -17.053 5.845 6.003 1.00 90.25 88 THR A N 1
ATOM 655 C CA . THR A 1 88 ? -16.021 6.850 6.294 1.00 90.25 88 THR A CA 1
ATOM 656 C C . THR A 1 88 ? -16.583 8.049 7.055 1.00 90.25 88 THR A C 1
ATOM 658 O O . THR A 1 88 ? -17.644 8.580 6.729 1.00 90.25 88 THR A O 1
ATOM 661 N N . TYR A 1 89 ? -15.821 8.490 8.052 1.00 95.56 89 TYR A N 1
ATOM 662 C CA . TYR A 1 89 ? -16.082 9.645 8.898 1.00 95.56 89 TYR A CA 1
ATOM 663 C C . TYR A 1 89 ? -14.880 10.588 8.864 1.00 95.56 89 TYR A C 1
ATOM 665 O O . TYR A 1 89 ? -13.729 10.148 8.879 1.00 95.56 89 TYR A O 1
ATOM 673 N N . HIS A 1 90 ? -15.151 11.889 8.854 1.00 96.69 90 HIS A N 1
ATOM 674 C CA . HIS A 1 90 ? -14.136 12.921 8.658 1.00 96.69 90 HIS A CA 1
ATOM 675 C C . HIS A 1 90 ? -13.845 13.639 9.972 1.00 96.69 90 HIS A C 1
ATOM 677 O O . HIS A 1 90 ? -14.739 14.231 10.579 1.00 96.69 90 HIS A O 1
ATOM 683 N N . PHE A 1 91 ? -12.588 13.614 10.403 1.00 97.50 91 PHE A N 1
ATOM 684 C CA . PHE A 1 91 ? -12.128 14.367 11.560 1.00 97.50 91 PHE A CA 1
ATOM 685 C C . PHE A 1 91 ? -11.365 15.616 11.119 1.00 97.50 91 PHE A C 1
ATOM 687 O O . PHE A 1 91 ? -10.341 15.527 10.435 1.00 97.50 91 PHE A O 1
ATOM 694 N N . SER A 1 92 ? -11.835 16.776 11.572 1.00 96.69 92 SER A N 1
ATOM 695 C CA . SER A 1 92 ? -11.195 18.080 11.383 1.00 96.69 92 SER A CA 1
ATOM 696 C C . SER A 1 92 ? -10.935 18.738 12.736 1.00 96.69 92 SER A C 1
ATOM 698 O O . SER A 1 92 ? -11.663 18.503 13.701 1.00 96.69 92 SER A O 1
ATOM 700 N N . ARG A 1 93 ? -9.926 19.612 12.799 1.00 94.56 93 ARG A N 1
ATOM 701 C CA . ARG A 1 93 ? -9.692 20.472 13.971 1.00 94.56 93 ARG A CA 1
ATOM 702 C C . ARG A 1 93 ? -10.390 21.825 13.790 1.00 94.56 93 ARG A C 1
ATOM 704 O O . ARG A 1 93 ? -10.450 22.314 12.663 1.00 94.56 93 ARG A O 1
ATOM 711 N N . PRO A 1 94 ? -10.892 22.450 14.869 1.00 95.56 94 PRO A N 1
ATOM 712 C CA . PRO A 1 94 ? -11.485 23.789 14.806 1.00 95.56 94 PRO A CA 1
ATOM 713 C C . PRO A 1 94 ? -10.436 24.898 14.647 1.00 95.56 94 PRO A C 1
ATOM 715 O O . PRO A 1 94 ? -10.785 26.031 14.341 1.00 95.56 94 PRO A O 1
ATOM 718 N N . GLU A 1 95 ? -9.162 24.568 14.849 1.00 96.31 95 GLU A N 1
ATOM 719 C CA . GLU A 1 95 ? -8.026 25.478 14.769 1.00 96.31 95 GLU A CA 1
ATOM 720 C C . GLU A 1 95 ? -6.980 24.932 13.799 1.00 96.31 95 GLU A C 1
ATOM 722 O O . GLU A 1 95 ? -6.896 23.717 13.565 1.00 96.31 95 GLU A O 1
ATOM 727 N N . ASP A 1 96 ? -6.144 25.833 13.287 1.00 97.38 96 ASP A N 1
ATOM 728 C CA . ASP A 1 96 ? -4.987 25.480 12.476 1.00 97.38 96 ASP A CA 1
ATOM 729 C C . ASP A 1 96 ? -4.088 24.481 13.219 1.00 97.38 96 ASP A C 1
ATOM 731 O O . ASP A 1 96 ? -3.893 24.549 14.439 1.00 97.38 96 ASP A O 1
ATOM 735 N N . PHE A 1 97 ? -3.522 23.530 12.480 1.00 96.38 97 PHE A N 1
ATOM 736 C CA . PHE A 1 97 ? -2.598 22.537 13.017 1.00 96.38 97 PHE A CA 1
ATOM 737 C C . PHE A 1 97 ? -1.301 22.523 12.231 1.00 96.38 97 PHE A C 1
ATOM 739 O O . PHE A 1 97 ? -1.332 22.443 11.010 1.00 96.38 97 PHE A O 1
ATOM 746 N N . THR A 1 98 ? -0.157 22.508 12.913 1.00 96.19 98 THR A N 1
ATOM 747 C CA . THR A 1 98 ? 1.145 22.354 12.254 1.00 96.19 98 THR A CA 1
ATOM 748 C C . THR A 1 98 ? 1.829 21.072 12.703 1.00 96.19 98 THR A C 1
ATOM 750 O O . THR A 1 98 ? 2.151 20.918 13.880 1.00 96.19 98 THR A O 1
ATOM 753 N N . PHE A 1 99 ? 2.118 20.182 11.750 1.00 95.50 99 PHE A N 1
ATOM 754 C CA . PHE A 1 99 ? 2.975 19.022 11.988 1.00 95.50 99 PHE A CA 1
ATOM 755 C C . PHE A 1 99 ? 4.403 19.489 12.271 1.00 95.50 99 PHE A C 1
ATOM 757 O O . PHE A 1 99 ? 5.098 19.964 11.370 1.00 95.50 99 PHE A O 1
ATOM 764 N N . GLN A 1 100 ? 4.859 19.341 13.514 1.00 92.12 100 GLN A N 1
ATOM 765 C CA . GLN A 1 100 ? 6.180 19.825 13.909 1.00 92.12 100 GLN A CA 1
ATOM 766 C C . GLN A 1 100 ? 7.298 18.896 13.428 1.00 92.12 100 GLN A C 1
ATOM 768 O O . GLN A 1 100 ? 7.281 17.684 13.665 1.00 92.12 100 GLN A O 1
ATOM 773 N N . ALA A 1 101 ? 8.297 19.479 12.762 1.00 88.94 101 ALA A N 1
ATOM 774 C CA . ALA A 1 101 ? 9.470 18.759 12.286 1.00 88.94 101 ALA A CA 1
ATOM 775 C C . ALA A 1 101 ? 10.229 18.091 13.445 1.00 88.94 101 ALA A C 1
ATOM 777 O O . ALA A 1 101 ? 10.427 18.686 14.501 1.00 88.94 101 ALA A O 1
ATOM 778 N N . GLY A 1 102 ? 10.652 16.840 13.246 1.00 83.31 102 GLY A N 1
ATOM 779 C CA . GLY A 1 102 ? 11.391 16.062 14.243 1.00 83.31 102 GLY A CA 1
ATOM 780 C C . GLY A 1 102 ? 10.570 15.651 15.471 1.00 83.31 102 GLY A C 1
ATOM 781 O O . GLY A 1 102 ? 11.142 15.154 16.439 1.00 83.31 102 GLY A O 1
ATOM 782 N N . ARG A 1 103 ? 9.248 15.856 15.459 1.00 88.06 103 ARG A N 1
ATOM 783 C CA . ARG A 1 103 ? 8.353 15.542 16.577 1.00 88.06 103 ARG A CA 1
ATOM 784 C C . ARG A 1 103 ? 7.314 14.491 16.201 1.00 88.06 103 ARG A C 1
ATOM 786 O O . ARG A 1 103 ? 6.975 14.315 15.027 1.00 88.06 103 ARG A O 1
ATOM 793 N N . MET A 1 104 ? 6.789 13.838 17.232 1.00 90.81 104 MET A N 1
ATOM 794 C CA . MET A 1 104 ? 5.590 13.014 17.150 1.00 90.81 104 MET A CA 1
ATOM 795 C C . MET A 1 104 ? 4.369 13.880 17.467 1.00 90.81 104 MET A C 1
ATOM 797 O O . MET A 1 104 ? 4.317 14.513 18.518 1.00 90.81 104 MET A O 1
ATOM 801 N N . ASN A 1 105 ? 3.403 13.906 16.556 1.00 95.94 105 ASN A N 1
ATOM 802 C CA . ASN A 1 105 ? 2.172 14.682 16.645 1.00 95.94 105 ASN A CA 1
ATOM 803 C C . ASN A 1 105 ? 1.030 13.707 16.945 1.00 95.94 105 ASN A C 1
ATOM 805 O O . ASN A 1 105 ? 0.674 12.901 16.086 1.00 95.94 105 ASN A O 1
ATOM 809 N N . ASN A 1 106 ? 0.522 13.736 18.173 1.00 96.31 106 ASN A N 1
ATOM 810 C CA . ASN A 1 106 ? -0.363 12.717 18.728 1.00 96.31 106 ASN A CA 1
ATOM 811 C C . ASN A 1 106 ? -1.806 13.200 18.766 1.00 96.31 106 ASN A C 1
ATOM 813 O O . ASN A 1 106 ? -2.061 14.296 19.261 1.00 96.31 106 ASN A O 1
ATOM 817 N N . PHE A 1 107 ? -2.727 12.334 18.359 1.00 97.81 107 PHE A N 1
ATOM 818 C CA . PHE A 1 107 ? -4.165 12.557 18.429 1.00 97.81 107 PHE A CA 1
ATOM 819 C C . PHE A 1 107 ? -4.841 11.321 19.004 1.00 97.81 107 PHE A C 1
ATOM 821 O O . PHE A 1 107 ? -4.703 10.234 18.450 1.00 97.81 107 PHE A O 1
ATOM 828 N N . THR A 1 108 ? -5.608 11.488 20.074 1.00 98.25 108 THR A N 1
ATOM 829 C CA . THR A 1 108 ? -6.501 10.449 20.590 1.00 98.25 108 THR A CA 1
ATOM 830 C C . THR A 1 108 ? -7.924 10.826 20.223 1.00 98.25 108 THR A C 1
ATOM 832 O O . THR A 1 108 ? -8.469 11.792 20.758 1.00 98.25 108 THR A O 1
ATOM 835 N N . ILE A 1 109 ? -8.523 10.071 19.308 1.00 98.50 109 ILE A N 1
ATOM 836 C CA . ILE A 1 109 ? -9.869 10.316 18.792 1.00 98.50 109 ILE A CA 1
ATOM 837 C C . ILE A 1 109 ? -10.794 9.236 19.347 1.00 98.50 109 ILE A C 1
ATOM 839 O O . ILE A 1 109 ? -10.608 8.050 19.085 1.00 98.50 109 ILE A O 1
ATOM 843 N N . ARG A 1 110 ? -11.798 9.641 20.122 1.00 98.06 110 ARG A N 1
ATOM 844 C CA . ARG A 1 110 ? -12.881 8.761 20.555 1.00 98.06 110 ARG A CA 1
ATOM 845 C C . ARG A 1 110 ? -13.915 8.619 19.458 1.00 98.06 110 ARG A C 1
ATOM 847 O O . ARG A 1 110 ? -14.269 9.605 18.809 1.00 98.06 110 ARG A O 1
ATOM 854 N N . VAL A 1 111 ? -14.415 7.402 19.309 1.00 98.06 111 VAL A N 1
ATOM 855 C CA . VAL A 1 111 ? -15.505 7.064 18.404 1.00 98.06 111 VAL A CA 1
ATOM 856 C C . VAL A 1 111 ? -16.713 6.651 19.231 1.00 98.06 111 VAL A C 1
ATOM 858 O O . VAL A 1 111 ? -16.663 5.647 19.935 1.00 98.06 111 VAL A O 1
ATOM 861 N N . ASP A 1 112 ? -17.795 7.414 19.129 1.00 96.81 112 ASP A N 1
ATOM 862 C CA . ASP A 1 112 ? -19.078 7.107 19.765 1.00 96.81 112 ASP A CA 1
ATOM 863 C C . ASP A 1 112 ? -20.082 6.674 18.685 1.00 96.81 112 ASP A C 1
ATOM 865 O O . ASP A 1 112 ? -20.218 7.372 17.680 1.00 96.81 112 ASP A O 1
ATOM 869 N N . ARG A 1 113 ? -20.794 5.556 18.871 1.00 95.25 113 ARG A N 1
ATOM 870 C CA . ARG A 1 113 ? -21.855 5.088 17.963 1.00 95.25 113 ARG A CA 1
ATOM 871 C C . ARG A 1 113 ? -23.211 5.584 18.453 1.00 95.25 113 ARG A C 1
ATOM 873 O O . ARG A 1 113 ? -23.642 5.271 19.562 1.00 95.25 113 ARG A O 1
ATOM 880 N N . LYS A 1 114 ? -23.920 6.331 17.611 1.00 92.38 114 LYS A N 1
ATOM 881 C CA . LYS A 1 114 ? -25.252 6.847 17.928 1.00 92.38 114 LYS A CA 1
ATOM 882 C C . LYS A 1 114 ? -26.310 5.763 17.799 1.00 92.38 114 LYS A C 1
ATOM 884 O O . LYS A 1 114 ? -26.372 5.039 16.809 1.00 92.38 114 LYS A O 1
ATOM 889 N N . PHE A 1 115 ? -27.215 5.728 18.769 1.00 81.19 115 PHE A N 1
ATOM 890 C CA . PHE A 1 115 ? -28.442 4.946 18.690 1.00 81.19 115 PHE A CA 1
ATOM 891 C C . PHE A 1 115 ? -29.623 5.847 18.279 1.00 81.19 115 PHE A C 1
ATOM 893 O O . PHE A 1 115 ? -29.722 6.964 18.793 1.00 81.19 115 PHE A O 1
ATOM 900 N N . PRO A 1 116 ? -30.537 5.400 17.392 1.00 81.88 116 PRO A N 1
ATOM 901 C CA . PRO A 1 116 ? -30.586 4.093 16.723 1.00 81.88 116 PRO A CA 1
ATOM 902 C C . PRO A 1 116 ? -29.885 4.048 15.354 1.00 81.88 116 PRO A C 1
ATOM 904 O O . PRO A 1 116 ? -29.911 3.004 14.712 1.00 81.88 116 PRO A O 1
ATOM 907 N N . THR A 1 117 ? -29.309 5.157 14.873 1.00 84.69 117 THR A N 1
ATOM 908 C CA . THR A 1 117 ? -28.862 5.263 13.470 1.00 84.69 117 THR A CA 1
ATOM 909 C C . THR A 1 117 ? -27.625 4.428 13.145 1.00 84.69 117 THR A C 1
ATOM 911 O O . THR A 1 117 ? -27.436 4.063 11.992 1.00 84.69 117 THR A O 1
ATOM 914 N N . GLY A 1 118 ? -26.790 4.113 14.140 1.00 84.19 118 GLY A N 1
ATOM 915 C CA . GLY A 1 118 ? -25.510 3.429 13.944 1.00 84.19 118 GLY A CA 1
ATOM 916 C C . GLY A 1 118 ? -24.383 4.354 13.470 1.00 84.19 118 GLY A C 1
ATOM 917 O O . GLY A 1 118 ? -23.231 3.924 13.431 1.00 84.19 118 GLY A O 1
ATOM 918 N N . ASP A 1 119 ? -24.685 5.622 13.169 1.00 90.44 119 ASP A N 1
ATOM 919 C CA . ASP A 1 119 ? -23.682 6.601 12.750 1.00 90.44 119 ASP A CA 1
ATOM 920 C C . ASP A 1 119 ? -22.686 6.870 13.870 1.00 90.44 119 ASP A C 1
ATOM 922 O O . ASP A 1 119 ? -23.055 7.043 15.036 1.00 90.44 119 ASP A O 1
ATOM 926 N N . CYS A 1 120 ? -21.416 6.981 13.508 1.00 95.12 120 CYS A N 1
ATOM 927 C CA . CYS A 1 120 ? -20.372 7.321 14.456 1.00 95.12 120 CYS A CA 1
ATOM 928 C C . CYS A 1 120 ? -20.110 8.830 14.513 1.00 95.12 120 CYS A C 1
ATOM 930 O O . CYS A 1 120 ? -20.145 9.545 13.511 1.00 95.12 120 CYS A O 1
ATOM 932 N N . THR A 1 121 ? -19.792 9.318 15.707 1.00 96.44 121 THR A N 1
ATOM 933 C CA . THR A 1 121 ? -19.230 10.651 15.928 1.00 96.44 121 THR A CA 1
ATOM 934 C C . THR A 1 121 ? -17.805 10.555 16.433 1.00 96.44 121 THR A C 1
ATOM 936 O O . THR A 1 121 ? -17.481 9.695 17.249 1.00 96.44 121 THR A O 1
ATOM 939 N N . LEU A 1 122 ? -16.966 11.469 15.951 1.00 97.75 122 LEU A N 1
ATOM 940 C CA . LEU A 1 122 ? -15.545 11.529 16.263 1.00 97.75 122 LEU A CA 1
ATOM 941 C C . LEU A 1 122 ? -15.279 12.699 17.210 1.00 97.75 122 LEU A C 1
ATOM 943 O O . LEU A 1 122 ? -15.628 13.837 16.897 1.00 97.75 122 LEU A O 1
ATOM 947 N N . THR A 1 123 ? -14.638 12.428 18.345 1.00 97.19 123 THR A N 1
ATOM 948 C CA . THR A 1 123 ? -14.315 13.439 19.363 1.00 97.19 123 THR A CA 1
ATOM 949 C C . THR A 1 123 ? -12.827 13.405 19.680 1.00 97.19 123 THR A C 1
ATOM 951 O O . THR A 1 123 ? -12.291 12.352 20.015 1.00 97.19 123 THR A O 1
ATOM 954 N N . LEU A 1 124 ? -12.140 14.547 19.630 1.00 97.12 124 LEU A N 1
ATOM 955 C CA . LEU A 1 124 ? -10.755 14.630 20.098 1.00 97.12 124 LEU A CA 1
ATOM 956 C C . LEU A 1 124 ? -10.730 14.578 21.631 1.00 97.12 124 LEU A C 1
ATOM 958 O O . LEU A 1 124 ? -11.209 15.500 22.283 1.00 97.12 124 LEU A O 1
ATOM 962 N N . LEU A 1 125 ? -10.170 13.515 22.207 1.00 96.75 125 LEU A N 1
ATOM 963 C CA . LEU A 1 125 ? -9.978 13.409 23.659 1.00 96.75 125 LEU A CA 1
ATOM 964 C C . LEU A 1 125 ? -8.683 14.056 24.128 1.00 96.75 125 LEU A C 1
ATOM 966 O O . LEU A 1 125 ? -8.597 14.526 25.258 1.00 96.75 125 LEU A O 1
ATOM 970 N N . GLY A 1 126 ? -7.660 14.030 23.282 1.00 93.62 126 GLY A N 1
ATOM 971 C CA . GLY A 1 126 ? -6.364 14.573 23.629 1.00 93.62 126 GLY A CA 1
ATOM 972 C C . GLY A 1 126 ? -5.475 14.730 22.415 1.00 93.62 126 GLY A C 1
ATOM 973 O O . GLY A 1 126 ? -5.535 13.944 21.469 1.00 93.62 126 GLY A O 1
ATOM 974 N N . GLU A 1 127 ? -4.624 15.742 22.475 1.00 95.69 127 GLU A N 1
ATOM 975 C CA . GLU A 1 127 ? -3.545 15.954 21.528 1.00 95.69 127 GLU A CA 1
ATOM 976 C C . GLU A 1 127 ? -2.267 16.335 22.272 1.00 95.69 127 GLU A C 1
ATOM 978 O O . GLU A 1 127 ? -2.300 16.895 23.368 1.00 95.69 127 GLU A O 1
ATOM 983 N N . SER A 1 128 ? -1.121 15.978 21.705 1.00 95.81 128 SER A N 1
ATOM 984 C CA . SER A 1 128 ? 0.178 16.374 22.250 1.00 95.81 128 SER A CA 1
ATOM 985 C C . SER A 1 128 ? 1.255 16.319 21.184 1.00 95.81 128 SER A C 1
ATOM 987 O O . SER A 1 128 ? 1.150 15.581 20.205 1.00 95.81 128 SER A O 1
ATOM 989 N N . ILE A 1 129 ? 2.329 17.070 21.405 1.00 95.25 129 ILE A N 1
ATOM 990 C CA . ILE A 1 129 ? 3.535 16.989 20.590 1.00 95.25 129 ILE A CA 1
ATOM 991 C C . ILE A 1 129 ? 4.667 16.514 21.489 1.00 95.25 129 ILE A C 1
ATOM 993 O O . ILE A 1 129 ? 5.080 17.212 22.415 1.00 95.25 129 ILE A O 1
ATOM 997 N N . THR A 1 130 ? 5.154 15.306 21.233 1.00 91.38 130 THR A N 1
ATOM 998 C CA . THR A 1 130 ? 6.174 14.647 22.055 1.00 91.38 130 THR A CA 1
ATOM 999 C C . THR A 1 130 ? 7.478 14.488 21.272 1.00 91.38 130 THR A C 1
ATOM 1001 O O . THR A 1 130 ? 7.502 14.648 20.042 1.00 91.38 130 THR A O 1
ATOM 1004 N N . PRO A 1 131 ? 8.611 14.215 21.950 1.00 87.25 131 PRO A N 1
ATOM 1005 C CA . PRO A 1 131 ? 9.799 13.713 21.269 1.00 87.25 131 PRO A CA 1
ATOM 1006 C C . PRO A 1 131 ? 9.439 12.540 20.353 1.00 87.25 131 PRO A C 1
ATOM 1008 O O . PRO A 1 131 ? 8.553 11.745 20.671 1.00 87.25 131 PRO A O 1
ATOM 1011 N N . TRP A 1 132 ? 10.096 12.456 19.199 1.00 78.94 132 TRP A N 1
ATOM 1012 C CA . TRP A 1 132 ? 9.864 11.347 18.287 1.00 78.94 132 TRP A CA 1
ATOM 1013 C C . TRP A 1 132 ? 10.428 10.056 18.892 1.00 78.94 132 TRP A C 1
ATOM 1015 O O . TRP A 1 132 ? 11.637 9.895 19.034 1.00 78.94 132 TRP A O 1
ATOM 1025 N N . GLU A 1 133 ? 9.531 9.139 19.245 1.00 73.31 133 GLU A N 1
ATOM 1026 C CA . GLU A 1 133 ? 9.852 7.768 19.640 1.00 73.31 133 GLU A CA 1
ATOM 1027 C C . GLU A 1 133 ? 10.181 6.913 18.407 1.00 73.31 133 GLU A C 1
ATOM 1029 O O . GLU A 1 133 ? 9.373 6.801 17.484 1.00 73.31 133 GLU A O 1
ATOM 1034 N N . SER A 1 134 ? 11.369 6.308 18.388 1.00 56.47 134 SER A N 1
ATOM 1035 C CA . SER A 1 134 ? 11.737 5.340 17.353 1.00 56.47 134 SER A CA 1
ATOM 1036 C C . SER A 1 134 ? 11.010 4.021 17.608 1.00 56.47 134 SER A C 1
ATOM 1038 O O . SER A 1 134 ? 11.157 3.439 18.683 1.00 56.47 134 SER A O 1
ATOM 1040 N N . ASP A 1 135 ? 10.220 3.550 16.643 1.00 54.06 135 ASP A N 1
ATOM 1041 C CA . ASP A 1 135 ? 9.501 2.282 16.749 1.00 54.06 135 ASP A CA 1
ATOM 1042 C C . ASP A 1 135 ? 9.340 1.595 15.373 1.00 54.06 135 ASP A C 1
ATOM 1044 O O . ASP A 1 135 ? 9.412 2.267 14.339 1.00 54.06 135 ASP A O 1
ATOM 1048 N N . PRO A 1 136 ? 9.102 0.269 15.329 1.00 50.75 136 PRO A N 1
ATOM 1049 C CA . PRO A 1 136 ? 8.996 -0.489 14.080 1.00 50.75 136 PRO A CA 1
ATOM 1050 C C . PRO A 1 136 ? 7.859 -0.047 13.145 1.00 50.75 136 PRO A C 1
ATOM 1052 O O . PRO A 1 136 ? 7.987 -0.220 11.939 1.00 50.75 136 PRO A O 1
ATOM 1055 N N . MET A 1 137 ? 6.769 0.532 13.665 1.00 51.59 137 MET A N 1
ATOM 1056 C CA . MET A 1 137 ? 5.643 1.033 12.864 1.00 51.59 137 MET A CA 1
ATOM 1057 C C . MET A 1 137 ? 5.911 2.396 12.235 1.00 51.59 137 MET A C 1
ATOM 1059 O O . MET A 1 137 ? 5.395 2.700 11.163 1.00 51.59 137 MET A O 1
ATOM 1063 N N . SER A 1 138 ? 6.704 3.243 12.895 1.00 47.53 138 SER A N 1
ATOM 1064 C CA . SER A 1 138 ? 7.190 4.489 12.292 1.00 47.53 138 SER A CA 1
ATOM 1065 C C . SER A 1 138 ? 8.394 4.256 11.366 1.00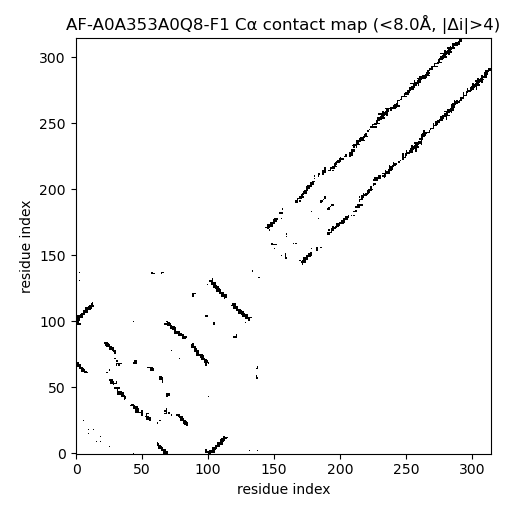 47.53 138 SER A C 1
ATOM 1067 O O . SER A 1 138 ? 8.674 5.105 10.520 1.00 47.53 138 SER A O 1
ATOM 1069 N N . HIS A 1 139 ? 9.074 3.106 11.492 1.00 44.12 139 HIS A N 1
ATOM 1070 C CA . HIS A 1 139 ? 10.350 2.789 10.837 1.00 44.12 139 HIS A CA 1
ATOM 1071 C C . HIS A 1 139 ? 10.384 1.481 10.026 1.00 44.12 139 HIS A C 1
ATOM 1073 O O . HIS A 1 139 ? 11.476 0.976 9.753 1.00 44.12 139 HIS A O 1
ATOM 1079 N N . ASP A 1 140 ? 9.264 0.987 9.487 1.00 42.44 140 ASP A N 1
ATOM 1080 C CA . ASP A 1 140 ? 9.393 0.229 8.227 1.00 42.44 140 ASP A CA 1
ATOM 1081 C C . ASP A 1 140 ? 9.801 1.165 7.064 1.00 42.44 140 ASP A C 1
ATOM 1083 O O . ASP A 1 140 ? 10.355 0.748 6.044 1.00 42.44 140 ASP A O 1
ATOM 1087 N N . GLY A 1 141 ? 9.709 2.480 7.303 1.00 42.94 141 GLY A N 1
ATOM 1088 C CA . GLY A 1 141 ? 10.665 3.462 6.802 1.00 42.94 141 GLY A CA 1
ATOM 1089 C C . GLY A 1 141 ? 12.024 3.326 7.494 1.00 42.94 141 GLY A C 1
ATOM 1090 O O . GLY A 1 141 ? 12.482 4.254 8.157 1.00 42.94 141 GLY A O 1
ATOM 1091 N N . THR A 1 142 ? 12.710 2.191 7.329 1.00 40.56 142 THR A N 1
ATOM 1092 C CA . THR A 1 142 ? 14.167 2.197 7.507 1.00 40.56 142 THR A CA 1
ATOM 1093 C C . THR A 1 142 ? 14.673 3.296 6.576 1.00 40.56 142 THR A C 1
ATOM 1095 O O . THR A 1 142 ? 14.205 3.381 5.436 1.00 40.56 142 THR A O 1
ATOM 1098 N N . ALA A 1 143 ? 15.588 4.160 7.026 1.00 40.44 143 ALA A N 1
ATOM 1099 C CA . ALA A 1 143 ? 16.328 5.029 6.119 1.00 40.44 143 ALA A CA 1
ATOM 1100 C C . ALA A 1 143 ? 17.160 4.125 5.198 1.00 40.44 143 ALA A C 1
ATOM 1102 O O . ALA A 1 143 ? 18.334 3.851 5.427 1.00 40.44 143 ALA A O 1
ATOM 1103 N N . ARG A 1 144 ? 16.501 3.561 4.190 1.00 55.69 144 ARG A N 1
ATOM 1104 C CA . ARG A 1 144 ? 17.101 2.734 3.167 1.00 55.69 144 ARG A CA 1
ATOM 1105 C C . ARG A 1 144 ? 17.675 3.726 2.193 1.00 55.69 144 ARG A C 1
ATOM 1107 O O . ARG A 1 144 ? 16.944 4.507 1.582 1.00 55.69 144 ARG A O 1
ATOM 1114 N N . LYS A 1 145 ? 18.995 3.716 2.066 1.00 64.12 145 LYS A N 1
ATOM 1115 C CA . LYS A 1 145 ? 19.635 4.374 0.940 1.00 64.12 145 LYS A CA 1
ATOM 1116 C C . LYS A 1 145 ? 19.225 3.591 -0.301 1.00 64.12 145 LYS A C 1
ATOM 1118 O O . LYS A 1 145 ? 19.823 2.569 -0.619 1.00 64.12 145 LYS A O 1
ATOM 1123 N N . TYR A 1 146 ? 18.147 4.033 -0.937 1.00 73.00 146 TYR A N 1
ATOM 1124 C CA . TYR A 1 146 ? 17.757 3.513 -2.231 1.00 73.00 146 TYR A CA 1
ATOM 1125 C C . TYR A 1 146 ? 18.799 3.950 -3.250 1.00 73.00 146 TYR A C 1
ATOM 1127 O O . TYR A 1 146 ? 19.156 5.128 -3.326 1.00 73.00 146 TYR A O 1
ATOM 1135 N N . ILE A 1 147 ? 19.258 3.002 -4.052 1.00 82.50 147 ILE A N 1
ATOM 1136 C CA . ILE A 1 147 ? 19.825 3.331 -5.349 1.00 82.50 147 ILE A CA 1
ATOM 1137 C C . ILE A 1 147 ? 18.630 3.716 -6.216 1.00 82.50 147 ILE A C 1
ATOM 1139 O O . ILE A 1 147 ? 17.686 2.939 -6.359 1.00 82.50 147 ILE A O 1
ATOM 1143 N N . VAL A 1 148 ? 18.625 4.959 -6.693 1.00 83.69 148 VAL A N 1
ATOM 1144 C CA . VAL A 1 148 ? 17.547 5.492 -7.528 1.00 83.69 148 VAL A CA 1
ATOM 1145 C C . VAL A 1 148 ? 17.999 5.426 -8.974 1.00 83.69 148 VAL A C 1
ATOM 1147 O O . VAL A 1 148 ? 19.029 5.997 -9.327 1.00 83.69 148 VAL A O 1
ATOM 1150 N N . VAL A 1 149 ? 17.222 4.732 -9.797 1.00 84.19 149 VAL A N 1
ATOM 1151 C CA . VAL A 1 149 ? 17.510 4.530 -11.215 1.00 84.19 149 VAL A CA 1
ATOM 1152 C C . VAL A 1 149 ? 16.354 5.102 -12.007 1.00 84.19 149 VAL A C 1
ATOM 1154 O O . VAL A 1 149 ? 15.216 4.656 -11.867 1.00 84.19 149 VAL A O 1
ATOM 1157 N N . ASN A 1 150 ? 16.649 6.096 -12.839 1.00 85.62 150 ASN A N 1
ATOM 1158 C CA . ASN A 1 150 ? 15.686 6.594 -13.804 1.00 85.62 150 ASN A CA 1
ATOM 1159 C C . ASN A 1 150 ? 15.860 5.837 -15.120 1.00 85.62 150 ASN A C 1
ATOM 1161 O O . ASN A 1 150 ? 16.822 6.082 -15.845 1.00 85.62 150 ASN A O 1
ATOM 1165 N N . SER A 1 151 ? 14.934 4.925 -15.397 1.00 84.31 151 SER A N 1
ATOM 1166 C CA . SER A 1 151 ? 14.925 4.108 -16.602 1.00 84.31 151 SER A CA 1
ATOM 1167 C C . SER A 1 151 ? 14.472 4.933 -17.806 1.00 84.31 151 SER A C 1
ATOM 1169 O O . SER A 1 151 ? 13.353 5.459 -17.843 1.00 84.31 151 SER A O 1
ATOM 1171 N N . THR A 1 152 ? 15.353 5.063 -18.793 1.00 76.62 152 THR A N 1
ATOM 1172 C CA . THR A 1 152 ? 15.050 5.656 -20.101 1.00 76.62 152 THR A CA 1
ATOM 1173 C C . THR A 1 152 ? 14.848 4.535 -21.113 1.00 76.62 152 THR A C 1
ATOM 1175 O O . THR A 1 152 ? 15.555 3.537 -21.057 1.00 76.62 152 THR A O 1
ATOM 1178 N N . THR A 1 153 ? 13.889 4.705 -22.022 1.00 60.31 153 THR A N 1
ATOM 1179 C CA . THR A 1 153 ? 13.237 3.692 -22.883 1.00 60.31 153 THR A CA 1
ATOM 1180 C C . THR A 1 153 ? 14.120 2.781 -23.741 1.00 60.31 153 THR A C 1
ATOM 1182 O O . THR A 1 153 ? 13.565 1.980 -24.484 1.00 60.31 153 THR A O 1
ATOM 1185 N N . GLU A 1 154 ? 15.446 2.891 -23.694 1.00 63.22 154 GLU A N 1
ATOM 1186 C CA . GLU A 1 154 ? 16.319 2.019 -24.479 1.00 63.22 154 GLU A CA 1
ATOM 1187 C C . GLU A 1 154 ? 16.641 0.716 -23.742 1.00 63.22 154 GLU A C 1
ATOM 1189 O O . GLU A 1 154 ? 16.277 -0.310 -24.290 1.00 63.22 154 GLU A O 1
ATOM 1194 N N . TYR A 1 155 ? 17.159 0.701 -22.507 1.00 70.94 155 TYR A N 1
ATOM 1195 C CA . TYR A 1 155 ? 17.247 -0.511 -21.665 1.00 70.94 155 TYR A CA 1
ATOM 1196 C C . TYR A 1 155 ? 17.461 -0.114 -20.197 1.00 70.94 155 TYR A C 1
ATOM 1198 O O . TYR A 1 155 ? 18.392 0.636 -19.892 1.00 70.94 155 TYR A O 1
ATOM 1206 N N . PHE A 1 156 ? 16.684 -0.665 -19.257 1.00 82.62 156 PHE A N 1
ATOM 1207 C CA . PHE A 1 156 ? 16.864 -0.408 -17.816 1.00 82.62 156 PHE A CA 1
ATOM 1208 C C . PHE A 1 156 ? 18.297 -0.713 -17.339 1.00 82.62 156 PHE A C 1
ATOM 1210 O O . PHE A 1 156 ? 18.856 -0.006 -16.494 1.00 82.62 156 PHE A O 1
ATOM 1217 N N . TRP A 1 157 ? 18.936 -1.731 -17.927 1.00 83.81 157 TRP A N 1
ATOM 1218 C CA . TRP A 1 157 ? 20.315 -2.094 -17.601 1.00 83.81 157 TRP A CA 1
ATOM 1219 C C . TRP A 1 157 ? 21.339 -1.025 -17.967 1.00 83.81 157 TRP A C 1
ATOM 1221 O O . TRP A 1 157 ? 22.352 -0.889 -17.285 1.00 83.81 157 TRP A O 1
ATOM 1231 N N . ASP A 1 158 ? 21.094 -0.245 -19.017 1.00 84.12 158 ASP A N 1
ATOM 1232 C CA . ASP A 1 158 ? 21.995 0.843 -19.395 1.00 84.12 158 ASP A CA 1
ATOM 1233 C C . ASP A 1 158 ? 21.972 1.947 -18.350 1.00 84.12 158 ASP A C 1
ATOM 1235 O O . ASP A 1 158 ? 23.026 2.467 -17.982 1.00 84.12 158 ASP A O 1
ATOM 1239 N N . SER A 1 159 ? 20.798 2.216 -17.774 1.00 85.12 159 SER A N 1
ATOM 1240 C CA . SER A 1 159 ? 20.665 3.123 -16.637 1.00 85.12 159 SER A CA 1
ATOM 1241 C C . SER A 1 159 ? 21.424 2.612 -15.405 1.00 85.12 159 SER A C 1
ATOM 1243 O O . SER A 1 159 ? 22.052 3.411 -14.717 1.00 85.12 159 SER A O 1
ATOM 1245 N N . ILE A 1 160 ? 21.442 1.297 -15.146 1.00 85.50 160 ILE A N 1
ATOM 1246 C CA . ILE A 1 160 ? 22.253 0.693 -14.069 1.00 85.50 160 ILE A CA 1
ATOM 1247 C C . ILE A 1 160 ? 23.754 0.822 -14.367 1.00 85.50 160 ILE A C 1
ATOM 1249 O O . ILE A 1 160 ? 24.517 1.284 -13.516 1.00 85.50 160 ILE A O 1
ATOM 1253 N N . ARG A 1 161 ? 24.188 0.452 -15.580 1.00 84.69 161 ARG A N 1
ATOM 1254 C CA . ARG A 1 161 ? 25.599 0.508 -15.999 1.00 84.69 161 ARG A CA 1
ATOM 1255 C C . ARG A 1 161 ? 26.156 1.927 -15.959 1.00 84.69 161 ARG A C 1
ATOM 1257 O O . ARG A 1 161 ? 27.285 2.117 -15.514 1.00 84.69 161 ARG A O 1
ATOM 1264 N N . ALA A 1 162 ? 25.362 2.915 -16.366 1.00 84.81 162 ALA A N 1
ATOM 1265 C CA . ALA A 1 162 ? 25.745 4.324 -16.350 1.00 84.81 162 ALA A CA 1
ATOM 1266 C C . ALA A 1 162 ? 26.032 4.860 -14.936 1.00 84.81 162 ALA A C 1
ATOM 1268 O O . ALA A 1 162 ? 26.800 5.809 -14.791 1.00 84.81 162 ALA A O 1
ATOM 1269 N N . LEU A 1 163 ? 25.468 4.243 -13.889 1.00 81.69 163 LEU A N 1
ATOM 1270 C CA . LEU A 1 163 ? 25.776 4.592 -12.498 1.00 81.69 163 LEU A CA 1
ATOM 1271 C C . LEU A 1 163 ? 27.126 4.033 -12.021 1.00 81.69 163 LEU A C 1
ATOM 1273 O O . LEU A 1 163 ? 27.595 4.432 -10.957 1.00 81.69 163 LEU A O 1
ATOM 1277 N N . GLY A 1 164 ? 27.742 3.105 -12.764 1.00 86.38 164 GLY A N 1
ATOM 1278 C CA . GLY A 1 164 ? 28.997 2.457 -12.371 1.00 86.38 164 GLY A CA 1
ATOM 1279 C C . GLY A 1 164 ? 28.880 1.597 -11.107 1.00 86.38 164 GLY A C 1
ATOM 1280 O O . GLY A 1 164 ? 29.881 1.354 -10.436 1.00 86.38 164 GLY A O 1
ATOM 1281 N N . ILE A 1 165 ? 27.667 1.162 -10.755 1.00 82.25 165 ILE A N 1
ATOM 1282 C CA . ILE A 1 165 ? 27.393 0.354 -9.562 1.00 82.25 165 ILE A CA 1
ATOM 1283 C C . ILE A 1 165 ? 27.400 -1.127 -9.941 1.00 82.25 165 ILE A C 1
ATOM 1285 O O . ILE A 1 165 ? 26.843 -1.513 -10.969 1.00 82.25 165 ILE A O 1
ATOM 1289 N N . ASN A 1 166 ? 27.991 -1.970 -9.092 1.00 87.50 166 ASN A N 1
ATOM 1290 C CA . ASN A 1 166 ? 27.863 -3.415 -9.225 1.00 87.50 166 ASN A CA 1
ATOM 1291 C C . ASN A 1 166 ? 26.434 -3.843 -8.825 1.00 87.50 166 ASN A C 1
ATOM 1293 O O . ASN A 1 166 ? 26.025 -3.579 -7.693 1.00 87.50 166 ASN A O 1
ATOM 1297 N N . PRO A 1 167 ? 25.672 -4.525 -9.698 1.00 86.44 167 PRO A N 1
ATOM 1298 C CA . PRO A 1 167 ? 24.313 -4.982 -9.397 1.00 86.44 167 PRO A CA 1
ATOM 1299 C C . PRO A 1 167 ? 24.194 -5.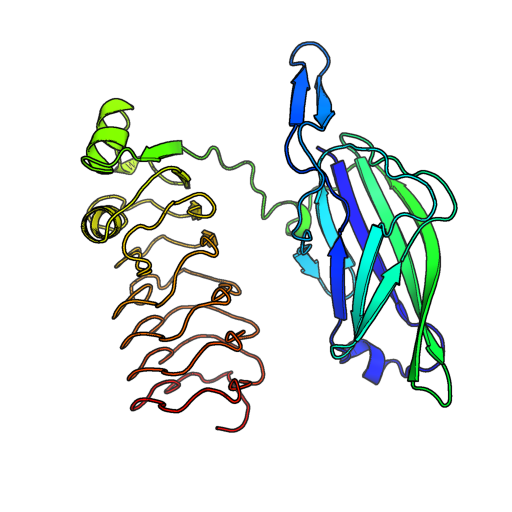838 -8.130 1.00 86.44 167 PRO A C 1
ATOM 1301 O O . PRO A 1 167 ? 23.177 -5.788 -7.440 1.00 86.44 167 PRO A O 1
ATOM 1304 N N . ASN A 1 168 ? 25.255 -6.564 -7.766 1.00 90.25 168 ASN A N 1
ATOM 1305 C CA . ASN A 1 168 ? 25.293 -7.355 -6.535 1.00 90.25 168 ASN A CA 1
ATOM 1306 C C . ASN A 1 168 ? 25.272 -6.492 -5.265 1.00 90.25 168 ASN A C 1
ATOM 1308 O O . ASN A 1 168 ? 24.884 -6.988 -4.210 1.00 90.25 168 ASN A O 1
ATOM 1312 N N . ASP A 1 169 ? 25.643 -5.215 -5.350 1.00 88.50 169 ASP A N 1
ATOM 1313 C CA . ASP A 1 169 ? 25.605 -4.281 -4.220 1.00 88.50 169 ASP A CA 1
ATOM 1314 C C . ASP A 1 169 ? 24.219 -3.626 -4.061 1.00 88.50 169 ASP A C 1
ATOM 1316 O O . ASP A 1 169 ? 23.960 -2.909 -3.088 1.00 88.50 169 ASP A O 1
ATOM 1320 N N . ILE A 1 170 ? 23.293 -3.871 -4.998 1.00 89.94 170 ILE A N 1
ATOM 1321 C CA . ILE A 1 170 ? 21.942 -3.312 -4.965 1.00 89.94 170 ILE A CA 1
ATOM 1322 C C . ILE A 1 170 ? 21.077 -4.109 -3.986 1.00 89.94 170 ILE A C 1
ATOM 1324 O O . ILE A 1 170 ? 20.552 -5.176 -4.291 1.00 89.94 170 ILE A O 1
ATOM 1328 N N . VAL A 1 171 ? 20.888 -3.540 -2.795 1.00 88.88 171 VAL A N 1
ATOM 1329 C CA . VAL A 1 171 ? 20.009 -4.103 -1.753 1.00 88.88 171 VAL A CA 1
ATOM 1330 C C . VAL A 1 171 ? 18.632 -3.426 -1.739 1.00 88.88 171 VAL A C 1
ATOM 1332 O O . VAL A 1 171 ? 17.610 -4.076 -1.498 1.00 88.88 171 VAL A O 1
ATOM 1335 N N . HIS A 1 172 ? 18.599 -2.120 -2.014 1.00 85.81 172 HIS A N 1
ATOM 1336 C CA . HIS A 1 172 ? 17.400 -1.284 -1.992 1.00 85.81 172 HIS A CA 1
ATOM 1337 C C . HIS A 1 172 ? 17.320 -0.471 -3.284 1.00 85.81 172 HIS A C 1
ATOM 1339 O O . HIS A 1 172 ? 18.155 0.404 -3.513 1.00 85.81 172 HIS A O 1
ATOM 1345 N N . LEU A 1 173 ? 16.319 -0.742 -4.121 1.00 89.12 173 LEU A N 1
ATOM 1346 C CA . LEU A 1 173 ? 16.196 -0.153 -5.454 1.00 89.12 173 LEU A CA 1
ATOM 1347 C C . LEU A 1 173 ? 14.895 0.638 -5.594 1.00 89.12 173 LEU A C 1
ATOM 1349 O O . LEU A 1 173 ? 13.817 0.126 -5.286 1.00 89.12 173 LEU A O 1
ATOM 1353 N N . LYS A 1 174 ? 15.001 1.894 -6.038 1.00 87.62 174 LYS A N 1
ATOM 1354 C CA . LYS A 1 174 ? 13.865 2.697 -6.497 1.00 87.62 174 LYS A CA 1
ATOM 1355 C C . LYS A 1 174 ? 14.016 2.910 -7.994 1.00 87.62 174 LYS A C 1
ATOM 1357 O O . LYS A 1 174 ? 15.045 3.420 -8.433 1.00 87.62 174 LYS A O 1
ATOM 1362 N N . ILE A 1 175 ? 12.980 2.567 -8.745 1.00 87.44 175 ILE A N 1
ATOM 1363 C CA . ILE A 1 175 ? 12.938 2.769 -10.189 1.00 87.44 175 ILE A CA 1
ATOM 1364 C C . ILE A 1 175 ? 11.931 3.873 -10.500 1.00 87.44 175 ILE A C 1
ATOM 1366 O O . ILE A 1 175 ? 10.824 3.900 -9.956 1.00 87.44 175 ILE A O 1
ATOM 1370 N N . THR A 1 176 ? 12.338 4.791 -11.366 1.00 87.00 176 THR A N 1
ATOM 1371 C CA . THR A 1 176 ? 11.478 5.801 -11.990 1.00 87.00 176 THR A CA 1
ATOM 1372 C C . THR A 1 176 ? 11.608 5.701 -13.506 1.00 87.00 176 THR A C 1
ATOM 1374 O O . THR A 1 176 ? 12.491 5.007 -14.011 1.00 87.00 176 THR A O 1
ATOM 1377 N N . GLY A 1 177 ? 10.761 6.410 -14.247 1.00 85.75 177 GLY A N 1
ATOM 1378 C CA . GLY A 1 177 ? 10.822 6.398 -15.708 1.00 85.75 177 GLY A CA 1
ATOM 1379 C C . GLY A 1 177 ? 10.149 5.163 -16.300 1.00 85.75 177 GLY A C 1
ATOM 1380 O O . GLY A 1 177 ? 9.294 4.561 -15.655 1.00 85.75 177 GLY A O 1
ATOM 1381 N N . SER A 1 178 ? 10.475 4.822 -17.545 1.00 85.75 178 SER A N 1
ATOM 1382 C CA . SER A 1 178 ? 9.734 3.801 -18.297 1.00 85.75 178 SER A CA 1
ATOM 1383 C C . SER A 1 178 ? 10.370 2.424 -18.186 1.00 85.75 178 SER A C 1
ATOM 1385 O O . SER A 1 178 ? 11.592 2.301 -18.254 1.00 85.75 178 SER A O 1
ATOM 1387 N N . MET A 1 179 ? 9.539 1.394 -18.061 1.00 84.00 179 MET A N 1
ATOM 1388 C CA . MET A 1 179 ? 9.971 -0.001 -18.126 1.00 84.00 179 MET A CA 1
ATOM 1389 C C . MET A 1 179 ? 9.139 -0.795 -19.130 1.00 84.00 179 MET A C 1
ATOM 1391 O O . MET A 1 179 ? 7.976 -0.469 -19.401 1.00 84.00 179 MET A O 1
ATOM 1395 N N . THR A 1 180 ? 9.771 -1.842 -19.650 1.00 80.50 180 THR A N 1
ATOM 1396 C CA . THR A 1 180 ? 9.183 -2.884 -20.491 1.00 80.50 180 THR A CA 1
ATOM 1397 C C . THR A 1 180 ? 9.235 -4.246 -19.788 1.00 80.50 180 THR A C 1
ATOM 1399 O O . THR A 1 180 ? 9.989 -4.441 -18.829 1.00 80.50 180 THR A O 1
ATOM 1402 N N . ASN A 1 181 ? 8.500 -5.229 -20.311 1.00 75.94 181 ASN A N 1
ATOM 1403 C CA . ASN A 1 181 ? 8.604 -6.638 -19.921 1.00 75.94 181 ASN A CA 1
ATOM 1404 C C . ASN A 1 181 ? 10.058 -7.146 -19.855 1.00 75.94 181 ASN A C 1
ATOM 1406 O O . ASN A 1 181 ? 10.423 -7.845 -18.908 1.00 75.94 181 ASN A O 1
ATOM 1410 N N . LEU A 1 182 ? 10.895 -6.797 -20.841 1.00 74.31 182 LEU A N 1
ATOM 1411 C CA . LEU A 1 182 ? 12.286 -7.264 -20.916 1.00 74.31 182 LEU A CA 1
ATOM 1412 C C . LEU A 1 182 ? 13.139 -6.720 -19.764 1.00 74.31 182 LEU A C 1
ATOM 1414 O O . LEU A 1 182 ? 14.002 -7.432 -19.249 1.00 74.31 182 LEU A O 1
ATOM 1418 N N . ASP A 1 183 ? 12.857 -5.498 -19.314 1.00 80.38 183 ASP A N 1
ATOM 1419 C CA . ASP A 1 183 ? 13.565 -4.873 -18.197 1.00 80.38 183 ASP A CA 1
ATOM 1420 C C . ASP A 1 183 ? 13.267 -5.577 -16.866 1.00 80.38 183 ASP A C 1
ATOM 1422 O O . ASP A 1 183 ? 14.137 -5.682 -16.001 1.00 80.38 183 ASP A O 1
ATOM 1426 N N . ARG A 1 184 ? 12.047 -6.101 -16.689 1.00 80.75 184 ARG A N 1
ATOM 1427 C CA . ARG A 1 184 ? 11.622 -6.727 -15.424 1.00 80.75 184 ARG A CA 1
ATOM 1428 C C . ARG A 1 184 ? 12.297 -8.070 -15.155 1.00 80.75 184 ARG A C 1
ATOM 1430 O O . ARG A 1 184 ? 12.523 -8.403 -13.996 1.00 80.75 184 ARG A O 1
ATOM 1437 N N . ILE A 1 185 ? 12.717 -8.800 -16.193 1.00 79.69 185 ILE A N 1
ATOM 1438 C CA . ILE A 1 185 ? 13.513 -10.039 -16.046 1.00 79.69 185 ILE A CA 1
ATOM 1439 C C . ILE A 1 185 ? 14.836 -9.759 -15.307 1.00 79.69 185 ILE A C 1
ATOM 1441 O O . ILE A 1 185 ? 15.361 -10.618 -14.589 1.00 79.69 185 ILE A O 1
ATOM 1445 N N . MET A 1 186 ? 15.356 -8.535 -15.430 1.00 84.31 186 MET A N 1
ATOM 1446 C CA . MET A 1 186 ? 16.594 -8.096 -14.784 1.00 84.31 186 MET A CA 1
ATOM 1447 C C . MET A 1 186 ? 16.436 -7.814 -13.285 1.00 84.31 186 MET A C 1
ATOM 1449 O O . MET A 1 186 ? 17.418 -7.504 -12.621 1.00 84.31 186 MET A O 1
ATOM 1453 N N . LEU A 1 187 ? 15.225 -7.928 -12.733 1.00 89.75 187 LEU A N 1
ATOM 1454 C CA . LEU A 1 187 ? 14.974 -7.849 -11.289 1.00 89.75 187 LEU A CA 1
ATOM 1455 C C . LEU A 1 187 ? 15.154 -9.204 -10.585 1.00 89.75 187 LEU A C 1
ATOM 1457 O O . LEU A 1 187 ? 15.055 -9.277 -9.363 1.00 89.75 187 LEU A O 1
ATOM 1461 N N . SER A 1 188 ? 15.412 -10.270 -11.348 1.00 90.31 188 SER A N 1
ATOM 1462 C CA . SER A 1 188 ? 15.584 -11.621 -10.818 1.00 90.31 188 SER A CA 1
ATOM 1463 C C . SER A 1 188 ? 16.922 -11.837 -10.098 1.00 90.31 188 SER A C 1
ATOM 1465 O O . SER A 1 188 ? 17.887 -11.095 -10.288 1.00 90.31 188 SER A O 1
ATOM 1467 N N . ASP A 1 189 ? 17.010 -12.934 -9.341 1.00 91.00 189 ASP A N 1
ATOM 1468 C CA . ASP A 1 189 ? 18.188 -13.395 -8.597 1.00 91.00 189 ASP A CA 1
ATOM 1469 C C . ASP A 1 189 ? 19.460 -13.464 -9.451 1.00 91.00 189 ASP A C 1
ATOM 1471 O O . ASP A 1 189 ? 20.561 -13.315 -8.929 1.00 91.00 189 ASP A O 1
ATOM 1475 N N . TYR A 1 190 ? 19.323 -13.713 -10.758 1.00 90.00 190 TYR A N 1
ATOM 1476 C CA . TYR A 1 190 ? 20.461 -13.785 -11.674 1.00 90.00 190 TYR A CA 1
ATOM 1477 C C . TYR A 1 190 ? 21.171 -12.432 -11.815 1.00 90.00 190 TYR A C 1
ATOM 1479 O O . TYR A 1 190 ? 22.395 -12.380 -11.907 1.00 90.00 190 TYR A O 1
ATOM 1487 N N . TRP A 1 191 ? 20.404 -11.341 -11.826 1.00 89.88 191 TRP A N 1
ATOM 1488 C CA . TRP A 1 191 ? 20.902 -9.990 -12.085 1.00 89.88 191 TRP A CA 1
ATOM 1489 C C . TRP A 1 191 ? 21.022 -9.153 -10.809 1.00 89.88 191 TRP A C 1
ATOM 1491 O O . TRP A 1 191 ? 21.896 -8.292 -10.727 1.00 89.88 191 TRP A O 1
ATOM 1501 N N . MET A 1 192 ? 20.163 -9.398 -9.814 1.00 91.62 192 MET A N 1
ATOM 1502 C CA . MET A 1 192 ? 20.110 -8.651 -8.553 1.00 91.62 192 MET A CA 1
ATOM 1503 C C . MET A 1 192 ? 19.984 -9.589 -7.338 1.00 91.62 192 MET A C 1
ATOM 1505 O O . MET A 1 192 ? 19.002 -9.527 -6.595 1.00 91.62 192 MET A O 1
ATOM 1509 N N . PRO A 1 193 ? 20.987 -10.448 -7.071 1.00 93.44 193 PRO A N 1
ATOM 1510 C CA . PRO A 1 193 ? 20.890 -11.527 -6.078 1.00 93.44 193 PRO A CA 1
ATOM 1511 C C . PRO A 1 193 ? 20.672 -11.050 -4.635 1.00 93.44 193 PRO A C 1
ATOM 1513 O O . PRO A 1 193 ? 20.221 -11.816 -3.784 1.00 93.44 193 PRO A O 1
ATOM 1516 N N . ASN A 1 194 ? 21.006 -9.791 -4.336 1.00 93.69 194 ASN A N 1
ATOM 1517 C CA . ASN A 1 194 ? 20.907 -9.210 -2.998 1.00 93.69 194 ASN A CA 1
ATOM 1518 C C . ASN A 1 194 ? 19.725 -8.243 -2.833 1.00 93.69 194 ASN A C 1
ATOM 1520 O O . ASN A 1 194 ? 19.598 -7.635 -1.764 1.00 93.69 194 ASN A O 1
ATOM 1524 N N . LEU A 1 195 ? 18.851 -8.112 -3.839 1.00 93.44 195 LEU A N 1
ATOM 1525 C CA . LEU A 1 195 ? 17.719 -7.193 -3.792 1.00 93.44 195 LEU A CA 1
ATOM 1526 C C . LEU A 1 195 ? 16.735 -7.608 -2.695 1.00 93.44 195 LEU A C 1
ATOM 1528 O O . LEU A 1 195 ? 16.127 -8.676 -2.729 1.00 93.44 195 LEU A O 1
ATOM 1532 N N . ARG A 1 196 ? 16.559 -6.732 -1.703 1.00 91.38 196 ARG A N 1
ATOM 1533 C CA . ARG A 1 196 ? 15.630 -6.945 -0.584 1.00 91.38 196 ARG A CA 1
ATOM 1534 C C . ARG A 1 196 ? 14.387 -6.091 -0.694 1.00 91.38 196 ARG A C 1
ATOM 1536 O O . ARG A 1 196 ? 13.345 -6.471 -0.163 1.00 91.38 196 ARG A O 1
ATOM 1543 N N . THR A 1 197 ? 14.495 -4.921 -1.318 1.00 88.62 197 THR A N 1
ATOM 1544 C CA . THR A 1 197 ? 13.391 -3.963 -1.355 1.00 88.62 197 THR A CA 1
ATOM 1545 C C . THR A 1 197 ? 13.330 -3.273 -2.702 1.00 88.62 197 THR A C 1
ATOM 1547 O O . THR A 1 197 ? 14.311 -2.646 -3.113 1.00 88.62 197 THR A O 1
ATOM 1550 N N . LEU A 1 198 ? 12.167 -3.333 -3.336 1.00 90.44 198 LEU A N 1
ATOM 1551 C CA . LEU A 1 198 ? 11.934 -2.781 -4.659 1.00 90.44 198 LEU A CA 1
ATOM 1552 C C . LEU A 1 198 ? 10.794 -1.763 -4.606 1.00 90.44 198 LEU A C 1
ATOM 1554 O O . LEU A 1 198 ? 9.681 -2.086 -4.193 1.00 90.44 198 LEU A O 1
ATOM 1558 N N . ASN A 1 199 ? 11.076 -0.528 -5.017 1.00 87.62 199 ASN A N 1
ATOM 1559 C CA . ASN A 1 199 ? 10.089 0.535 -5.135 1.00 87.62 199 ASN A CA 1
ATOM 1560 C C . ASN A 1 199 ? 9.906 0.932 -6.599 1.00 87.62 199 ASN A C 1
ATOM 1562 O O . ASN A 1 199 ? 10.775 1.569 -7.191 1.00 87.62 199 ASN A O 1
ATOM 1566 N N . MET A 1 200 ? 8.748 0.580 -7.149 1.00 87.88 200 MET A N 1
ATOM 1567 C CA . MET A 1 200 ? 8.338 0.858 -8.523 1.00 87.88 200 MET A CA 1
ATOM 1568 C C . MET A 1 200 ? 7.138 1.806 -8.584 1.00 87.88 200 MET A C 1
ATOM 1570 O O . MET A 1 200 ? 6.464 1.873 -9.605 1.00 87.88 200 MET A O 1
ATOM 1574 N N . ARG A 1 201 ? 6.848 2.548 -7.505 1.00 84.62 201 ARG A N 1
ATOM 1575 C CA . ARG A 1 201 ? 5.672 3.435 -7.409 1.00 84.62 201 ARG A CA 1
ATOM 1576 C C . ARG A 1 201 ? 5.574 4.446 -8.554 1.00 84.62 201 ARG A C 1
ATOM 1578 O O . ARG A 1 201 ? 4.479 4.836 -8.933 1.00 84.62 201 ARG A O 1
ATOM 1585 N N . GLU A 1 202 ? 6.724 4.897 -9.047 1.00 83.50 202 GLU A N 1
ATOM 1586 C CA . GLU A 1 202 ? 6.868 5.945 -10.064 1.00 83.50 202 GLU A CA 1
ATOM 1587 C C . GLU A 1 202 ? 7.295 5.375 -11.430 1.00 83.50 202 GLU A C 1
ATOM 1589 O O . GLU A 1 202 ? 7.739 6.124 -12.303 1.00 83.50 202 GLU A O 1
ATOM 1594 N N . VAL A 1 203 ? 7.189 4.054 -11.620 1.00 86.94 203 VAL A N 1
ATOM 1595 C CA . VAL A 1 203 ? 7.447 3.420 -12.916 1.00 86.94 203 VAL A CA 1
ATOM 1596 C C . VAL A 1 203 ? 6.279 3.693 -13.860 1.00 86.94 203 VAL A C 1
ATOM 1598 O O . VAL A 1 203 ? 5.108 3.465 -13.548 1.00 86.94 203 VAL A O 1
ATOM 1601 N N . ILE A 1 204 ? 6.615 4.166 -15.052 1.00 85.62 204 ILE A N 1
ATOM 1602 C CA . ILE A 1 204 ? 5.715 4.303 -16.189 1.00 85.62 204 ILE A CA 1
ATOM 1603 C C . ILE A 1 204 ? 5.749 2.963 -16.919 1.00 85.62 204 ILE A C 1
ATOM 1605 O O . ILE A 1 204 ? 6.667 2.685 -17.690 1.00 85.62 204 ILE A O 1
ATOM 1609 N N . ASN A 1 205 ? 4.779 2.100 -16.628 1.00 78.75 205 ASN A N 1
ATOM 1610 C CA . ASN A 1 205 ? 4.746 0.785 -17.239 1.00 78.75 205 ASN A CA 1
ATOM 1611 C C . ASN A 1 205 ? 3.999 0.836 -18.573 1.00 78.75 205 ASN A C 1
ATOM 1613 O O . ASN A 1 205 ? 2.793 1.071 -18.607 1.00 78.75 205 ASN A O 1
ATOM 1617 N N . THR A 1 206 ? 4.727 0.660 -19.673 1.00 79.75 206 THR A N 1
ATOM 1618 C CA . THR A 1 206 ? 4.169 0.861 -21.022 1.00 79.75 206 THR A CA 1
ATOM 1619 C C . THR A 1 206 ? 3.306 -0.310 -21.485 1.00 79.75 206 THR A C 1
ATOM 1621 O O . THR A 1 206 ? 2.317 -0.104 -22.184 1.00 79.75 206 THR A O 1
ATOM 1624 N N . ASP A 1 207 ? 3.636 -1.520 -21.039 1.00 85.94 207 ASP A N 1
ATOM 1625 C CA . ASP A 1 207 ? 2.892 -2.749 -21.329 1.00 85.94 207 ASP A CA 1
ATOM 1626 C C . ASP A 1 207 ? 1.807 -3.070 -20.294 1.00 85.94 207 ASP A C 1
ATOM 1628 O O . ASP A 1 207 ? 0.985 -3.940 -20.543 1.00 85.94 207 ASP A O 1
ATOM 1632 N N . LYS A 1 208 ? 1.771 -2.358 -19.160 1.00 89.69 208 LYS A N 1
ATOM 1633 C CA . LYS A 1 208 ? 0.808 -2.522 -18.052 1.00 89.69 208 LYS A CA 1
ATOM 1634 C C . LYS A 1 208 ? 0.823 -3.892 -17.344 1.00 89.69 208 LYS A C 1
ATOM 1636 O O . LYS A 1 208 ? 0.075 -4.074 -16.384 1.00 89.69 208 LYS A O 1
ATOM 1641 N N . ALA A 1 209 ? 1.714 -4.803 -17.724 1.00 90.94 209 ALA A N 1
ATOM 1642 C CA . ALA A 1 209 ? 1.950 -6.085 -17.067 1.00 90.94 209 ALA A CA 1
ATOM 1643 C C . ALA A 1 209 ? 2.819 -5.946 -15.806 1.00 90.94 209 ALA A C 1
ATOM 1645 O O . ALA A 1 209 ? 3.814 -5.221 -15.812 1.00 90.94 209 ALA A O 1
ATOM 1646 N N . PHE A 1 210 ? 2.510 -6.675 -14.734 1.00 91.81 210 PHE A N 1
ATOM 1647 C CA . PHE A 1 210 ? 3.361 -6.733 -13.543 1.00 91.81 210 PHE A CA 1
ATOM 1648 C C . PHE A 1 210 ? 4.074 -8.084 -13.389 1.00 91.81 210 PHE A C 1
ATOM 1650 O O . PHE A 1 210 ? 3.432 -9.134 -13.358 1.00 91.81 210 PHE A O 1
ATOM 1657 N N . SER A 1 211 ? 5.400 -8.042 -13.207 1.00 91.12 211 SER A N 1
ATOM 1658 C CA . SER A 1 211 ? 6.233 -9.181 -12.797 1.00 91.12 211 SER A CA 1
ATOM 1659 C C . SER A 1 211 ? 7.569 -8.708 -12.213 1.00 91.12 211 SER A C 1
ATOM 1661 O O . SER A 1 211 ? 8.088 -7.667 -12.614 1.00 91.12 211 SER A O 1
ATOM 1663 N N . VAL A 1 212 ? 8.136 -9.476 -11.282 1.00 89.19 212 VAL A N 1
ATOM 1664 C CA . VAL A 1 212 ? 9.499 -9.303 -10.739 1.00 89.19 212 VAL A CA 1
ATOM 1665 C C . VAL A 1 212 ? 10.383 -10.523 -11.056 1.00 89.19 212 VAL A C 1
ATOM 1667 O O . VAL A 1 212 ? 11.608 -10.445 -10.980 1.00 89.19 212 VAL A O 1
ATOM 1670 N N . GLY A 1 213 ? 9.784 -11.651 -11.457 1.00 84.75 213 GLY A N 1
ATOM 1671 C CA . GLY A 1 213 ? 10.488 -12.923 -11.618 1.00 84.75 213 GLY A CA 1
ATOM 1672 C C . GLY A 1 213 ? 10.914 -13.538 -10.276 1.00 84.75 213 GLY A C 1
ATOM 1673 O O . GLY A 1 213 ? 10.351 -13.236 -9.225 1.00 84.75 213 GLY A O 1
ATOM 1674 N N . SER A 1 214 ? 11.907 -14.436 -10.301 1.00 88.25 214 SER A N 1
ATOM 1675 C CA . SER A 1 214 ? 12.454 -15.050 -9.080 1.00 88.25 214 SER A CA 1
ATOM 1676 C C . SER A 1 214 ? 13.370 -14.079 -8.357 1.00 88.25 214 SER A C 1
ATOM 1678 O O . SER A 1 214 ? 14.446 -13.799 -8.872 1.00 88.25 214 SER A O 1
ATOM 1680 N N . SER A 1 215 ? 12.979 -13.616 -7.170 1.00 92.69 215 SER A N 1
ATOM 1681 C CA . SER A 1 215 ? 13.823 -12.806 -6.290 1.00 92.69 215 SER A CA 1
ATOM 1682 C C . SER A 1 215 ? 13.745 -13.336 -4.857 1.00 92.69 215 SER A C 1
ATOM 1684 O O . SER A 1 215 ? 12.961 -12.868 -4.025 1.00 92.69 215 SER A O 1
ATOM 1686 N N . LYS A 1 216 ? 14.597 -14.312 -4.541 1.00 92.75 216 LYS A N 1
ATOM 1687 C CA . LYS A 1 216 ? 14.615 -15.056 -3.272 1.00 92.75 216 LYS A CA 1
ATOM 1688 C C . LYS A 1 216 ? 14.841 -14.175 -2.058 1.00 92.75 216 LYS A C 1
ATOM 1690 O O . LYS A 1 216 ? 14.336 -14.490 -0.987 1.00 92.75 216 LYS A O 1
ATOM 1695 N N . MET A 1 217 ? 15.572 -13.074 -2.209 1.00 92.69 217 MET A N 1
ATOM 1696 C CA . MET A 1 217 ? 15.889 -12.161 -1.107 1.00 92.69 217 MET A CA 1
ATOM 1697 C C . MET A 1 217 ? 14.883 -11.017 -0.942 1.00 92.69 217 MET A C 1
ATOM 1699 O O . MET A 1 217 ? 14.967 -10.298 0.063 1.00 92.69 217 MET A O 1
ATOM 1703 N N . LEU A 1 218 ? 13.929 -10.861 -1.872 1.00 92.56 218 LEU A N 1
ATOM 1704 C CA . LEU A 1 218 ? 12.965 -9.764 -1.849 1.00 92.56 218 LEU A CA 1
ATOM 1705 C C . LEU A 1 218 ? 12.012 -9.926 -0.667 1.00 92.56 218 LEU A C 1
ATOM 1707 O O . LEU A 1 218 ? 11.415 -10.979 -0.463 1.00 92.56 218 LEU A O 1
ATOM 1711 N N . ARG A 1 219 ? 11.883 -8.858 0.118 1.00 89.00 219 ARG A N 1
ATOM 1712 C CA . ARG A 1 219 ? 11.070 -8.804 1.340 1.00 89.00 219 ARG A CA 1
ATOM 1713 C C . ARG A 1 219 ? 9.973 -7.765 1.269 1.00 89.00 219 ARG A C 1
ATOM 1715 O O . ARG A 1 219 ? 8.942 -7.947 1.905 1.00 89.00 219 ARG A O 1
ATOM 1722 N N . GLN A 1 220 ? 10.202 -6.692 0.515 1.00 85.88 220 GLN A N 1
ATOM 1723 C CA . GLN A 1 220 ? 9.240 -5.614 0.361 1.00 85.88 220 GLN A CA 1
ATOM 1724 C C . GLN A 1 220 ? 9.176 -5.138 -1.081 1.00 85.88 220 GLN A C 1
ATOM 1726 O O . GLN A 1 220 ? 10.200 -4.911 -1.729 1.00 85.88 220 GLN A O 1
ATOM 1731 N N . LEU A 1 221 ? 7.949 -4.925 -1.533 1.00 87.50 221 LEU A N 1
ATOM 1732 C CA . LEU A 1 221 ? 7.627 -4.483 -2.871 1.00 87.50 221 LEU A CA 1
ATOM 1733 C C . LEU A 1 221 ? 6.622 -3.333 -2.781 1.00 87.50 221 LEU A C 1
ATOM 1735 O O . LEU A 1 221 ? 5.611 -3.439 -2.091 1.00 87.50 221 LEU A O 1
ATOM 1739 N N . ILE A 1 222 ? 6.916 -2.230 -3.464 1.00 84.31 222 ILE A N 1
ATOM 1740 C CA . ILE A 1 222 ? 6.002 -1.098 -3.627 1.00 84.31 222 ILE A CA 1
ATOM 1741 C C . ILE A 1 222 ? 5.696 -0.987 -5.114 1.00 84.31 222 ILE A C 1
ATOM 1743 O O . ILE A 1 222 ? 6.599 -0.756 -5.918 1.00 84.31 222 ILE A O 1
ATOM 1747 N N . ILE A 1 223 ? 4.424 -1.151 -5.459 1.00 85.94 223 ILE A N 1
ATOM 1748 C CA . ILE A 1 223 ? 3.946 -1.237 -6.838 1.00 85.94 223 ILE A CA 1
ATOM 1749 C C . ILE A 1 223 ? 3.297 0.103 -7.241 1.00 85.94 223 ILE A C 1
ATOM 1751 O O . ILE A 1 223 ? 2.753 0.838 -6.405 1.00 85.94 223 ILE A O 1
ATOM 1755 N N . SER A 1 224 ? 3.424 0.461 -8.519 1.00 84.81 224 SER A N 1
ATOM 1756 C CA . SER A 1 224 ? 2.664 1.546 -9.156 1.00 84.81 224 SER A CA 1
ATOM 1757 C C . SER A 1 224 ? 1.171 1.206 -9.257 1.00 84.81 224 SER A C 1
ATOM 1759 O O . SER A 1 224 ? 0.787 0.046 -9.214 1.00 84.81 224 SER A O 1
ATOM 1761 N N . GLU A 1 225 ? 0.323 2.216 -9.432 1.00 84.12 225 GLU A N 1
ATOM 1762 C CA . GLU A 1 225 ? -1.130 2.041 -9.613 1.00 84.12 225 GLU A CA 1
ATOM 1763 C C . GLU A 1 225 ? -1.534 1.848 -11.089 1.00 84.12 225 GLU A C 1
ATOM 1765 O O . GLU A 1 225 ? -2.713 1.818 -11.406 1.00 84.12 225 GLU A O 1
ATOM 1770 N N . ASN A 1 226 ? -0.575 1.794 -12.020 1.00 86.00 226 ASN A N 1
ATOM 1771 C CA . ASN A 1 226 ? -0.832 1.783 -13.470 1.00 86.00 226 ASN A CA 1
ATOM 1772 C C . ASN A 1 226 ? -0.714 0.396 -14.129 1.00 86.00 226 ASN A C 1
ATOM 1774 O O . ASN A 1 226 ? -0.642 0.314 -15.355 1.00 86.00 226 ASN A O 1
ATOM 1778 N N . PHE A 1 227 ? -0.666 -0.677 -13.337 1.00 89.69 227 PHE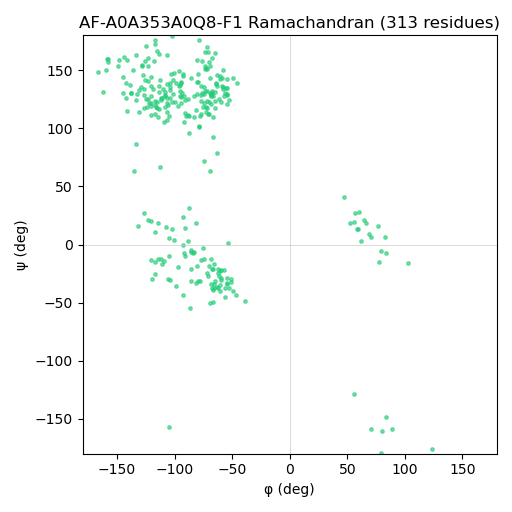 A N 1
ATOM 1779 C CA . PHE A 1 227 ? -0.691 -2.043 -13.858 1.00 89.69 227 PHE A CA 1
ATOM 1780 C C . PHE A 1 227 ? -2.131 -2.513 -14.073 1.00 89.69 227 PHE A C 1
ATOM 1782 O O . PHE A 1 227 ? -3.012 -2.206 -13.277 1.00 89.69 227 PHE A O 1
ATOM 1789 N N . GLU A 1 228 ? -2.351 -3.291 -15.130 1.00 94.81 228 GLU A N 1
ATOM 1790 C CA . GLU A 1 228 ? -3.663 -3.845 -15.488 1.00 94.81 228 GLU A CA 1
ATOM 1791 C C . GLU A 1 228 ? -3.738 -5.367 -15.292 1.00 94.81 228 GLU A C 1
ATOM 1793 O O . GLU A 1 228 ? -4.833 -5.918 -15.223 1.00 94.81 228 GLU A O 1
ATOM 1798 N N . TRP A 1 229 ? -2.613 -6.078 -15.166 1.00 96.25 229 TRP A N 1
ATOM 1799 C CA . TRP A 1 229 ? -2.618 -7.497 -14.790 1.00 96.25 229 TRP A CA 1
ATOM 1800 C C . TRP A 1 229 ? -1.287 -7.956 -14.194 1.00 96.25 229 TRP A C 1
ATOM 1802 O O . TRP A 1 229 ? -0.239 -7.345 -14.417 1.00 96.25 229 TRP A O 1
ATOM 1812 N N . PHE A 1 230 ? -1.329 -9.070 -13.465 1.00 95.44 230 PHE A N 1
ATOM 1813 C CA . PHE A 1 230 ? -0.137 -9.799 -13.027 1.00 95.44 230 PHE A CA 1
ATOM 1814 C C . PHE A 1 230 ? 0.190 -10.900 -14.035 1.00 95.44 230 PHE A C 1
ATOM 1816 O O . PHE A 1 230 ? -0.688 -11.681 -14.404 1.00 95.44 230 PHE A O 1
ATOM 1823 N N . GLU A 1 231 ? 1.441 -10.976 -14.485 1.00 94.94 231 GLU A N 1
ATOM 1824 C CA . GLU A 1 231 ? 1.881 -12.029 -15.406 1.00 94.94 231 GLU A CA 1
ATOM 1825 C C . GLU A 1 231 ? 1.953 -13.393 -14.713 1.00 94.94 231 GLU A C 1
ATOM 1827 O O . GLU A 1 231 ? 1.958 -13.499 -13.482 1.00 94.94 231 GLU A O 1
ATOM 1832 N N . SER A 1 232 ? 2.044 -14.451 -15.525 1.00 95.00 232 SER A N 1
ATOM 1833 C CA . SER A 1 232 ? 2.291 -15.788 -14.997 1.00 95.00 232 SER A CA 1
ATOM 1834 C C . SER A 1 232 ? 3.589 -15.812 -14.186 1.00 95.00 232 SER A C 1
ATOM 1836 O O . SER A 1 232 ? 4.633 -15.338 -14.639 1.00 95.00 232 SER A O 1
ATOM 1838 N N . GLY A 1 233 ? 3.495 -16.317 -12.956 1.00 93.75 233 GLY A N 1
ATOM 1839 C CA . GLY A 1 233 ? 4.599 -16.343 -12.003 1.00 93.75 233 GLY A CA 1
ATOM 1840 C C . GLY A 1 233 ? 5.066 -14.967 -11.508 1.00 93.75 233 GLY A C 1
ATOM 1841 O O . GLY A 1 233 ? 6.180 -14.880 -10.995 1.00 93.75 233 GLY A O 1
ATOM 1842 N N . GLY A 1 234 ? 4.251 -13.911 -11.645 1.00 93.69 234 GLY A N 1
ATOM 1843 C CA . GLY A 1 234 ? 4.612 -12.510 -11.382 1.00 93.69 234 GLY A CA 1
ATOM 1844 C C . GLY A 1 234 ? 5.515 -12.266 -10.163 1.00 93.69 234 GLY A C 1
ATOM 1845 O O . GLY A 1 234 ? 6.532 -11.583 -10.287 1.00 93.69 234 GLY A O 1
ATOM 1846 N N . VAL A 1 235 ? 5.191 -12.846 -9.004 1.00 94.31 235 VAL A N 1
ATOM 1847 C CA . VAL A 1 235 ? 6.017 -12.836 -7.777 1.00 94.31 235 VAL A CA 1
ATOM 1848 C C . VAL A 1 235 ? 6.174 -14.220 -7.129 1.00 94.31 235 VAL A C 1
ATOM 1850 O O . VAL A 1 235 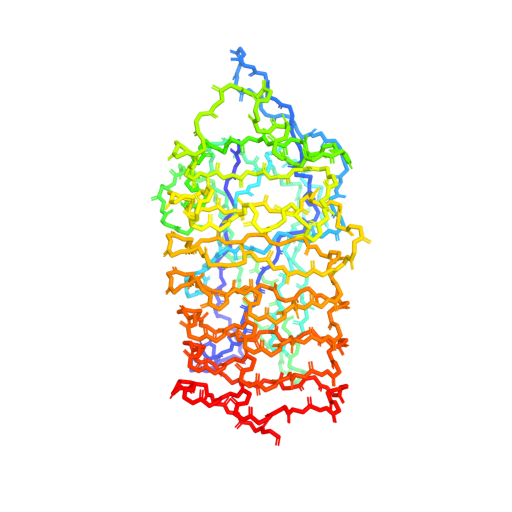? 6.606 -14.311 -5.980 1.00 94.31 235 VAL A O 1
ATOM 1853 N N . ALA A 1 236 ? 5.872 -15.306 -7.846 1.00 93.62 236 ALA A N 1
ATOM 1854 C CA . ALA A 1 236 ? 5.927 -16.680 -7.324 1.00 93.62 236 ALA A CA 1
ATOM 1855 C C . ALA A 1 236 ? 7.307 -17.052 -6.750 1.00 93.62 236 ALA A C 1
ATOM 1857 O O . ALA A 1 236 ? 7.437 -17.711 -5.723 1.00 93.62 236 ALA A O 1
ATOM 1858 N N . GLY A 1 237 ? 8.376 -16.577 -7.395 1.00 90.69 237 GLY A N 1
ATOM 1859 C CA . GLY A 1 237 ? 9.752 -16.828 -6.967 1.00 90.69 237 GLY A CA 1
ATOM 1860 C C . GLY A 1 237 ? 10.255 -15.907 -5.847 1.00 90.69 237 GLY A C 1
ATOM 1861 O O . GLY A 1 237 ? 11.467 -15.796 -5.663 1.00 90.69 237 GLY A O 1
ATOM 1862 N N . CYS A 1 238 ? 9.363 -15.244 -5.102 1.00 93.50 238 CYS A N 1
ATOM 1863 C CA . CYS A 1 238 ? 9.693 -14.333 -4.001 1.00 93.50 238 CYS A CA 1
ATOM 1864 C C . CYS A 1 238 ? 9.239 -14.899 -2.633 1.00 93.50 238 CYS A C 1
ATOM 1866 O O . CYS A 1 238 ? 8.368 -14.323 -1.976 1.00 93.50 238 CYS A O 1
ATOM 1868 N N . PRO A 1 239 ? 9.830 -16.007 -2.140 1.00 90.44 239 PRO A N 1
ATOM 1869 C CA . PRO A 1 239 ? 9.376 -16.707 -0.933 1.00 90.44 239 PRO A CA 1
ATOM 1870 C C . PRO A 1 239 ? 9.533 -15.894 0.358 1.00 90.44 239 PRO A C 1
ATOM 1872 O O . PRO A 1 239 ? 8.951 -16.241 1.379 1.00 90.44 239 PRO A O 1
ATOM 1875 N N . HIS A 1 240 ? 10.336 -14.830 0.374 1.00 90.00 240 HIS A N 1
ATOM 1876 C CA . HIS A 1 240 ? 10.535 -13.989 1.560 1.00 90.00 240 HIS A CA 1
ATOM 1877 C C . HIS A 1 240 ? 9.740 -12.685 1.537 1.00 90.00 240 HIS A C 1
ATOM 1879 O O . HIS A 1 240 ? 9.870 -11.890 2.474 1.00 90.00 240 HIS A O 1
ATOM 1885 N N . LEU A 1 241 ? 8.908 -12.491 0.514 1.00 89.12 241 LEU A N 1
ATOM 1886 C CA . LEU A 1 241 ? 8.003 -11.360 0.407 1.00 89.12 241 LEU A CA 1
ATOM 1887 C C . LEU A 1 241 ? 6.919 -11.483 1.482 1.00 89.12 241 LEU A C 1
ATOM 1889 O O . LEU A 1 241 ? 6.345 -12.558 1.662 1.00 89.12 241 LEU A O 1
ATOM 1893 N N . LYS A 1 242 ? 6.703 -10.406 2.242 1.00 81.12 242 LYS A N 1
ATOM 1894 C CA . LYS A 1 242 ? 5.828 -10.388 3.422 1.00 81.12 242 LYS A CA 1
ATOM 1895 C C . LYS A 1 242 ? 4.904 -9.179 3.419 1.00 81.12 242 LYS A C 1
ATOM 1897 O O . LYS A 1 242 ? 5.194 -8.169 2.781 1.00 81.12 242 LYS A O 1
ATOM 1902 N N . GLY A 1 243 ? 3.859 -9.276 4.237 1.00 75.44 243 GLY A N 1
ATOM 1903 C CA . GLY A 1 243 ? 2.862 -8.227 4.414 1.00 75.44 243 GLY A CA 1
ATOM 1904 C C . GLY A 1 243 ? 1.832 -8.206 3.285 1.00 75.44 243 GLY A C 1
ATOM 1905 O O . GLY A 1 243 ? 1.888 -9.041 2.379 1.00 75.44 243 GLY A O 1
ATOM 1906 N N . PRO A 1 244 ? 0.875 -7.269 3.337 1.00 73.12 244 PRO A N 1
ATOM 1907 C CA . PRO A 1 244 ? -0.081 -7.099 2.260 1.00 73.12 244 PRO A CA 1
ATOM 1908 C C . PRO A 1 244 ? 0.617 -6.474 1.048 1.00 73.12 244 PRO A C 1
ATOM 1910 O O . PRO A 1 244 ? 1.302 -5.456 1.164 1.00 73.12 244 PRO A O 1
ATOM 1913 N N . ILE A 1 245 ? 0.401 -7.054 -0.131 1.00 78.25 245 ILE A N 1
ATOM 1914 C CA . ILE A 1 245 ? 0.697 -6.389 -1.401 1.00 78.25 245 ILE A CA 1
ATOM 1915 C C . ILE A 1 245 ? -0.607 -5.790 -1.910 1.00 78.25 245 ILE A C 1
ATOM 1917 O O . ILE A 1 245 ? -1.552 -6.548 -2.136 1.00 78.25 245 ILE A O 1
ATOM 1921 N N . PRO A 1 246 ? -0.692 -4.459 -2.083 1.00 76.56 246 PRO A N 1
ATOM 1922 C CA . PRO A 1 246 ? -1.844 -3.871 -2.739 1.00 76.56 246 PRO A CA 1
ATOM 1923 C C . PRO A 1 246 ? -1.867 -4.345 -4.194 1.00 76.56 246 PRO A C 1
ATOM 1925 O O . PRO A 1 246 ? -0.892 -4.162 -4.924 1.00 76.56 246 PRO A O 1
ATOM 1928 N N . ILE A 1 247 ? -2.977 -4.958 -4.596 1.00 89.75 247 ILE A N 1
ATOM 1929 C CA . ILE A 1 247 ? -3.305 -5.206 -5.998 1.00 89.75 247 ILE A CA 1
ATOM 1930 C C . ILE A 1 247 ? -4.050 -3.947 -6.474 1.00 89.75 247 ILE A C 1
ATOM 1932 O O . ILE A 1 247 ? -5.135 -3.681 -5.952 1.00 89.75 247 ILE A O 1
ATOM 1936 N N . PRO A 1 248 ? -3.467 -3.133 -7.375 1.00 88.88 248 PRO A N 1
ATOM 1937 C CA . PRO A 1 248 ? -4.056 -1.858 -7.784 1.00 88.88 248 PRO A CA 1
ATOM 1938 C C . PRO A 1 248 ? -5.459 -1.985 -8.379 1.00 88.88 248 PRO A C 1
ATOM 1940 O O . PRO A 1 248 ? -5.774 -2.965 -9.057 1.00 88.88 248 PRO A O 1
ATOM 1943 N N . GLU A 1 249 ? -6.278 -0.948 -8.203 1.00 89.25 249 GLU A N 1
ATOM 1944 C CA . GLU A 1 249 ? -7.497 -0.803 -9.003 1.00 89.25 249 GLU A CA 1
ATOM 1945 C C . GLU A 1 249 ? -7.142 -0.612 -10.483 1.00 89.25 249 GLU A C 1
ATOM 1947 O O . GLU A 1 249 ? -6.214 0.119 -10.822 1.00 89.25 249 GLU A O 1
ATOM 1952 N N . GLY A 1 250 ? -7.888 -1.276 -11.365 1.00 93.44 250 GLY A N 1
ATOM 1953 C CA . GLY A 1 250 ? -7.583 -1.404 -12.792 1.00 93.44 250 GLY A CA 1
ATOM 1954 C C . GLY A 1 250 ? -7.006 -2.772 -13.164 1.00 93.44 250 GLY A C 1
ATOM 1955 O O . GLY A 1 250 ? -7.028 -3.136 -14.340 1.00 93.44 250 GLY A O 1
ATOM 1956 N N . VAL A 1 251 ? -6.549 -3.560 -12.181 1.00 97.31 251 VAL A N 1
ATOM 1957 C CA . VAL A 1 251 ? -6.104 -4.934 -12.421 1.00 97.31 251 VAL A CA 1
ATOM 1958 C C . VAL A 1 251 ? -7.298 -5.836 -12.736 1.00 97.31 251 VAL A C 1
ATOM 1960 O O . VAL A 1 251 ? -8.121 -6.122 -11.869 1.00 97.31 251 VAL A O 1
ATOM 1963 N N . TRP A 1 252 ? -7.371 -6.326 -13.975 1.00 97.94 252 TRP A N 1
ATOM 1964 C CA . TRP A 1 252 ? -8.469 -7.171 -14.454 1.00 97.94 252 TRP A CA 1
ATOM 1965 C C . TRP A 1 252 ? -8.153 -8.673 -14.399 1.00 97.94 252 TRP A C 1
ATOM 1967 O O . TRP A 1 252 ? -9.090 -9.479 -14.394 1.00 97.94 252 TRP A O 1
ATOM 1977 N N . CYS A 1 253 ? -6.871 -9.058 -14.319 1.00 98.38 253 CYS A N 1
ATOM 1978 C CA . CYS A 1 253 ? -6.429 -10.456 -14.277 1.00 98.38 253 CYS A CA 1
ATOM 1979 C C . CYS A 1 253 ? -5.239 -10.698 -13.333 1.00 98.38 253 CYS A C 1
ATOM 1981 O O . CYS A 1 253 ? -4.268 -9.934 -13.320 1.00 98.38 253 CYS A O 1
ATOM 1983 N N . ILE A 1 254 ? -5.298 -11.811 -12.593 1.00 98.38 254 ILE A N 1
ATOM 1984 C CA . ILE A 1 254 ? -4.157 -12.397 -11.882 1.00 98.38 254 ILE A CA 1
ATOM 1985 C C . ILE A 1 254 ? -3.707 -13.665 -12.616 1.00 98.38 254 ILE A C 1
ATOM 1987 O O . ILE A 1 254 ? -4.450 -14.644 -12.660 1.00 98.38 254 ILE A O 1
ATOM 1991 N N . GLY A 1 255 ? -2.498 -13.633 -13.181 1.00 98.44 255 GLY A N 1
ATOM 1992 C CA . GLY A 1 255 ? -1.931 -14.701 -14.003 1.00 98.44 255 GLY A CA 1
ATOM 1993 C C . GLY A 1 255 ? -1.669 -16.025 -13.278 1.00 98.44 255 GLY A C 1
ATOM 1994 O O . GLY A 1 255 ? -1.620 -16.094 -12.049 1.00 98.44 255 GLY A O 1
ATOM 1995 N N . MET A 1 256 ? -1.455 -17.084 -14.068 1.00 98.44 256 MET A N 1
ATOM 1996 C CA . MET A 1 256 ? -1.174 -18.434 -13.563 1.00 98.44 256 MET A CA 1
ATOM 1997 C C . MET A 1 256 ? 0.043 -18.415 -12.638 1.00 98.44 256 MET A C 1
ATOM 1999 O O . MET A 1 256 ? 1.085 -17.867 -13.005 1.00 98.44 256 MET A O 1
ATOM 2003 N N . ASP A 1 257 ? -0.083 -19.011 -11.454 1.00 97.62 257 ASP A N 1
ATOM 2004 C CA . ASP A 1 257 ? 0.956 -19.036 -10.417 1.00 97.62 257 ASP A CA 1
ATOM 2005 C C . ASP A 1 257 ? 1.431 -17.645 -9.929 1.00 97.62 257 ASP A C 1
ATOM 2007 O O . ASP A 1 257 ? 2.455 -17.570 -9.258 1.00 97.62 257 ASP A O 1
ATOM 2011 N N . ALA A 1 258 ? 0.748 -16.529 -10.230 1.00 97.00 258 ALA A N 1
ATOM 2012 C CA . ALA A 1 258 ? 1.293 -15.176 -10.025 1.00 97.00 258 ALA A CA 1
ATOM 2013 C C . ALA A 1 258 ? 1.829 -14.897 -8.608 1.00 97.00 258 ALA A C 1
ATOM 2015 O O . ALA A 1 258 ? 2.855 -14.233 -8.469 1.00 97.00 258 ALA A O 1
ATOM 2016 N N . PHE A 1 259 ? 1.181 -15.421 -7.570 1.00 96.44 259 PHE A N 1
ATOM 2017 C CA . PHE A 1 259 ? 1.577 -15.291 -6.166 1.00 96.44 259 PHE A CA 1
ATOM 2018 C C . PHE A 1 259 ? 1.919 -16.634 -5.507 1.00 96.44 259 PHE A C 1
ATOM 2020 O O . PHE A 1 259 ? 2.091 -16.675 -4.285 1.00 96.44 259 PHE A O 1
ATOM 2027 N N . HIS A 1 260 ? 2.038 -17.716 -6.283 1.00 96.00 260 HIS A N 1
ATOM 2028 C CA . HIS A 1 260 ? 2.207 -19.072 -5.761 1.00 96.00 260 HIS A CA 1
ATOM 2029 C C . HIS A 1 260 ? 3.370 -19.148 -4.763 1.00 96.00 260 HIS A C 1
ATOM 2031 O O . HIS A 1 260 ? 4.505 -18.795 -5.078 1.00 96.00 260 HIS A O 1
ATOM 2037 N N . GLY A 1 261 ? 3.084 -19.631 -3.551 1.00 93.31 261 GLY A N 1
ATOM 2038 C CA . GLY A 1 261 ? 4.103 -20.015 -2.570 1.00 93.31 261 GLY A CA 1
ATOM 2039 C C . GLY A 1 261 ? 4.753 -18.828 -1.865 1.00 93.31 261 GLY A C 1
ATOM 2040 O O . GLY A 1 261 ? 5.816 -18.963 -1.254 1.00 93.31 261 GLY A O 1
ATOM 2041 N N . THR A 1 262 ? 4.133 -17.653 -1.953 1.00 92.88 262 THR A N 1
ATOM 2042 C CA . THR A 1 262 ? 4.594 -16.451 -1.261 1.00 92.88 262 THR A CA 1
ATOM 2043 C C . THR A 1 262 ? 4.184 -16.452 0.216 1.00 92.88 262 THR A C 1
ATOM 2045 O O . THR A 1 262 ? 3.106 -16.906 0.596 1.00 92.88 262 THR A O 1
ATOM 2048 N N . ASN A 1 263 ? 5.029 -15.870 1.072 1.00 87.56 263 ASN A N 1
ATOM 2049 C CA . ASN A 1 263 ? 4.763 -15.700 2.509 1.00 87.56 263 ASN A CA 1
ATOM 2050 C C . ASN A 1 263 ? 4.002 -14.395 2.821 1.00 87.56 263 ASN A C 1
ATOM 2052 O O . ASN A 1 263 ? 4.197 -13.789 3.881 1.00 87.56 263 ASN A O 1
ATOM 2056 N N . LEU A 1 264 ? 3.156 -13.945 1.888 1.00 86.75 264 LEU A N 1
ATOM 2057 C CA . LEU A 1 264 ? 2.252 -12.813 2.098 1.00 86.75 264 LEU A CA 1
ATOM 2058 C C . LEU A 1 264 ? 1.266 -13.151 3.209 1.00 86.75 264 LEU A C 1
ATOM 2060 O O . LEU A 1 264 ? 0.902 -14.309 3.369 1.00 86.75 264 LEU A O 1
ATOM 2064 N N . SER A 1 265 ? 0.873 -12.155 3.993 1.00 83.00 265 SER A N 1
ATOM 2065 C CA . SER A 1 265 ? 0.081 -12.343 5.212 1.00 83.00 265 SER A CA 1
ATOM 2066 C C . SER A 1 265 ? -0.907 -11.194 5.401 1.00 83.00 265 SER A C 1
ATOM 2068 O O . SER A 1 265 ? -0.714 -10.112 4.840 1.00 83.00 265 SER A O 1
ATOM 2070 N N . GLY A 1 266 ? -1.930 -11.410 6.229 1.00 84.06 266 GLY A N 1
ATOM 2071 C CA . GLY A 1 266 ? -3.042 -10.476 6.427 1.00 84.06 266 GLY A CA 1
ATOM 2072 C C . GLY A 1 266 ? -4.120 -10.628 5.355 1.00 84.06 266 GLY A C 1
ATOM 2073 O O . GLY A 1 266 ? -4.320 -11.726 4.824 1.00 84.06 266 GLY A O 1
ATOM 2074 N N . THR A 1 267 ? -4.790 -9.524 5.024 1.00 85.19 267 THR A N 1
ATOM 2075 C CA . THR A 1 267 ? -5.948 -9.525 4.124 1.00 85.19 267 THR A CA 1
ATOM 2076 C C . THR A 1 267 ? -5.532 -9.501 2.656 1.00 85.19 267 THR A C 1
ATOM 2078 O O . THR A 1 267 ? -4.801 -8.601 2.222 1.00 85.19 267 THR A O 1
ATOM 2081 N N . LEU A 1 268 ? -6.060 -10.437 1.863 1.00 88.94 268 LEU A N 1
ATOM 2082 C CA . LEU A 1 268 ? -5.997 -10.360 0.405 1.00 88.94 268 LEU A CA 1
ATOM 2083 C C . LEU A 1 268 ? -7.065 -9.383 -0.101 1.00 88.94 268 LEU A C 1
ATOM 2085 O O . LEU A 1 268 ? -8.244 -9.715 -0.177 1.00 88.94 268 LEU A O 1
ATOM 2089 N N . ASN A 1 269 ? -6.640 -8.171 -0.454 1.00 87.75 269 ASN A N 1
ATOM 2090 C CA . ASN A 1 269 ? -7.519 -7.164 -1.041 1.00 87.75 269 ASN A CA 1
ATOM 2091 C C . ASN A 1 269 ? -7.511 -7.305 -2.567 1.00 87.75 269 ASN A C 1
ATOM 2093 O O . ASN A 1 269 ? -6.496 -7.025 -3.207 1.00 87.75 269 ASN A O 1
ATOM 2097 N N . LEU A 1 270 ? -8.636 -7.744 -3.132 1.00 92.69 270 LEU A N 1
ATOM 2098 C CA . LEU A 1 270 ? -8.836 -7.865 -4.576 1.00 92.69 270 LEU A CA 1
ATOM 2099 C C . LEU A 1 270 ? -9.560 -6.617 -5.112 1.00 92.69 270 LEU A C 1
ATOM 2101 O O . LEU A 1 270 ? -10.528 -6.175 -4.487 1.00 92.69 270 LEU A O 1
ATOM 2105 N N . PRO A 1 271 ? -9.131 -6.049 -6.252 1.00 94.69 271 PRO A N 1
ATOM 2106 C CA . PRO A 1 271 ? -9.724 -4.832 -6.786 1.00 94.69 271 PRO A CA 1
ATOM 2107 C C . PRO A 1 271 ? -11.099 -5.102 -7.396 1.00 94.69 271 PRO A C 1
ATOM 2109 O O . PRO A 1 271 ? -11.367 -6.179 -7.934 1.00 94.69 271 PRO A O 1
ATOM 2112 N N . SER A 1 272 ? -11.966 -4.092 -7.376 1.00 94.38 272 SER A N 1
ATOM 2113 C CA . SER A 1 272 ? -13.334 -4.174 -7.913 1.00 94.38 272 SER A CA 1
ATOM 2114 C C . SER A 1 272 ? -13.396 -4.504 -9.413 1.00 94.38 272 SER A C 1
ATOM 2116 O O . SER A 1 272 ? -14.397 -5.026 -9.904 1.00 94.38 272 SER A O 1
ATOM 2118 N N . THR A 1 273 ? -12.308 -4.210 -10.120 1.00 96.62 273 THR A N 1
ATOM 2119 C CA . THR A 1 273 ? -12.101 -4.403 -11.561 1.00 96.62 273 THR A CA 1
ATOM 2120 C C . THR A 1 273 ? -11.652 -5.816 -11.942 1.00 96.62 273 THR A C 1
ATOM 2122 O O . THR A 1 273 ? -11.599 -6.133 -13.132 1.00 96.62 273 THR A O 1
ATOM 2125 N N . LEU A 1 274 ? -11.356 -6.680 -10.966 1.00 98.25 274 LEU A N 1
ATOM 2126 C CA . LEU A 1 274 ? -10.862 -8.027 -11.221 1.00 98.25 274 LEU A CA 1
ATOM 2127 C C . LEU A 1 274 ? -11.938 -8.912 -11.857 1.00 98.25 274 LEU A C 1
ATOM 2129 O O . LEU A 1 274 ? -13.034 -9.066 -11.319 1.00 98.25 274 LEU A O 1
ATOM 2133 N N . THR A 1 275 ? -11.595 -9.545 -12.980 1.00 98.44 275 THR A N 1
ATOM 2134 C CA . THR A 1 275 ? -12.500 -10.437 -13.726 1.00 98.44 275 THR A CA 1
ATOM 2135 C C . THR A 1 275 ? -12.006 -11.877 -13.793 1.00 98.44 275 THR A C 1
ATOM 2137 O O . THR A 1 275 ? -12.827 -12.788 -13.927 1.00 98.44 275 THR A O 1
ATOM 2140 N N . LYS A 1 276 ? -10.688 -12.095 -13.680 1.00 98.62 276 LYS A N 1
ATOM 2141 C CA . LYS A 1 276 ? -10.056 -13.403 -13.860 1.00 98.62 276 LYS A CA 1
ATOM 2142 C C . LYS A 1 276 ? -8.978 -13.683 -12.813 1.00 98.62 276 LYS A C 1
ATOM 2144 O O . LYS A 1 276 ? -8.076 -12.872 -12.608 1.00 98.62 276 LYS A O 1
ATOM 2149 N N . ILE A 1 277 ? -9.056 -14.858 -12.196 1.00 98.50 277 ILE A N 1
ATOM 2150 C CA . ILE A 1 277 ? -8.019 -15.429 -11.334 1.00 98.50 277 ILE A CA 1
ATOM 2151 C C . ILE A 1 277 ? -7.611 -16.754 -11.971 1.00 98.50 277 ILE A C 1
ATOM 2153 O O . ILE A 1 277 ? -8.431 -17.660 -12.055 1.00 98.50 277 ILE A O 1
ATOM 2157 N N . GLU A 1 278 ? -6.392 -16.848 -12.489 1.00 98.75 278 GLU A N 1
ATOM 2158 C CA . GLU A 1 278 ? -5.922 -18.033 -13.217 1.00 98.75 278 GLU A CA 1
ATOM 2159 C C . GLU A 1 278 ? -5.509 -19.182 -12.281 1.00 98.75 278 GLU A C 1
ATOM 2161 O O . GLU A 1 278 ? -5.503 -19.056 -11.052 1.00 98.75 278 GLU A O 1
ATOM 2166 N N . ASP A 1 279 ? -5.145 -20.315 -12.881 1.00 98.69 279 ASP A N 1
ATOM 2167 C CA . ASP A 1 279 ? -4.760 -21.527 -12.162 1.00 98.69 279 ASP A CA 1
ATOM 2168 C C . ASP A 1 279 ? -3.609 -21.259 -11.182 1.00 98.69 279 ASP A C 1
ATOM 2170 O O . ASP A 1 279 ? -2.619 -20.589 -11.506 1.00 98.69 279 ASP A O 1
ATOM 2174 N N . ARG A 1 280 ? -3.753 -21.779 -9.959 1.00 98.25 280 ARG A N 1
ATOM 2175 C CA . ARG A 1 280 ? -2.785 -21.646 -8.856 1.00 98.25 280 ARG A CA 1
ATOM 2176 C C . ARG A 1 280 ? -2.344 -20.210 -8.532 1.00 98.25 280 ARG A C 1
ATOM 2178 O O . ARG A 1 280 ? -1.331 -20.024 -7.858 1.00 98.25 280 ARG A O 1
ATOM 2185 N N . ALA A 1 281 ? -3.088 -19.187 -8.965 1.00 98.06 281 ALA A N 1
ATOM 2186 C CA . ALA A 1 281 ? -2.711 -17.777 -8.829 1.00 98.06 281 ALA A CA 1
ATOM 2187 C C . ALA A 1 281 ? -2.268 -17.383 -7.410 1.00 98.06 281 ALA A C 1
ATOM 2189 O O . ALA A 1 281 ? -1.293 -16.653 -7.263 1.00 98.06 281 ALA A O 1
ATOM 2190 N N . PHE A 1 282 ? -2.943 -17.893 -6.381 1.00 96.81 282 PHE A N 1
ATOM 2191 C CA . PHE A 1 282 ? -2.629 -17.688 -4.967 1.00 96.81 282 PHE A CA 1
ATOM 2192 C C . PHE A 1 282 ? -2.337 -19.006 -4.237 1.00 96.81 282 PHE A C 1
ATOM 2194 O O . PHE A 1 282 ? -2.433 -19.061 -3.013 1.00 96.81 282 PHE A O 1
ATOM 2201 N N . ALA A 1 283 ? -1.997 -20.082 -4.952 1.00 96.50 283 ALA A N 1
ATOM 2202 C CA . ALA A 1 283 ? -1.741 -21.374 -4.327 1.00 96.50 283 ALA A CA 1
ATOM 2203 C C . ALA A 1 283 ? -0.607 -21.275 -3.291 1.00 96.50 283 ALA A C 1
ATOM 2205 O O . ALA A 1 283 ? 0.441 -20.677 -3.536 1.00 96.50 283 ALA A O 1
ATOM 2206 N N . ALA A 1 284 ? -0.806 -21.881 -2.123 1.00 95.31 284 ALA A N 1
ATOM 2207 C CA . ALA A 1 284 ? 0.137 -21.892 -1.008 1.00 95.31 284 ALA A CA 1
ATOM 2208 C C . ALA A 1 284 ? 0.556 -20.494 -0.491 1.00 95.31 284 ALA A C 1
ATOM 2210 O O . ALA A 1 284 ? 1.643 -20.356 0.073 1.00 95.31 284 ALA A O 1
ATOM 2211 N N . CYS A 1 285 ? -0.288 -19.466 -0.645 1.00 93.31 285 CYS A N 1
ATOM 2212 C CA . CYS A 1 285 ? -0.087 -18.164 -0.001 1.00 93.31 285 CYS A CA 1
ATOM 2213 C C . CYS A 1 285 ? -0.392 -18.198 1.511 1.00 93.31 285 CYS A C 1
ATOM 2215 O O . CYS A 1 285 ? -1.213 -18.983 1.991 1.00 93.31 285 CYS A O 1
ATOM 2217 N N . GLY A 1 286 ? 0.241 -17.297 2.269 1.00 89.75 286 GLY A N 1
ATOM 2218 C CA . GLY A 1 286 ? 0.086 -17.173 3.726 1.00 89.75 286 GLY A CA 1
ATOM 2219 C C . GLY A 1 286 ? -1.004 -16.208 4.221 1.00 89.75 286 GLY A C 1
ATOM 2220 O O . GLY A 1 286 ? -0.965 -15.849 5.397 1.00 89.75 286 GLY A O 1
ATOM 2221 N N . TYR A 1 287 ? -1.925 -15.755 3.359 1.00 88.88 287 TYR A N 1
ATOM 2222 C CA . TYR A 1 287 ? -3.023 -14.851 3.735 1.00 88.88 287 TYR A CA 1
ATOM 2223 C C . TYR A 1 287 ? -3.909 -15.463 4.828 1.00 88.88 287 TYR A C 1
ATOM 2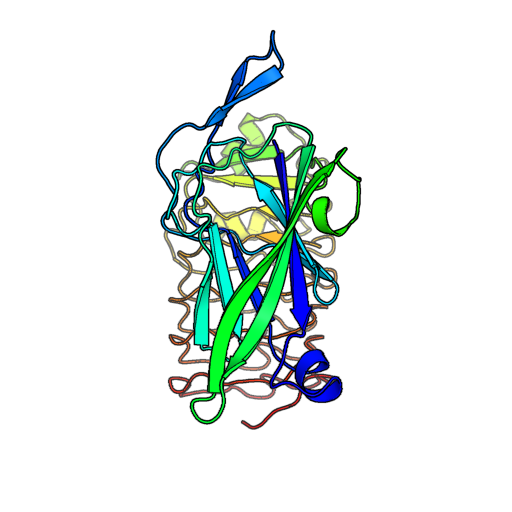225 O O . TYR A 1 287 ? -4.119 -16.676 4.843 1.00 88.88 287 TYR A O 1
ATOM 2233 N N . GLU A 1 288 ? -4.396 -14.629 5.749 1.00 85.25 288 GLU A N 1
ATOM 2234 C CA . GLU A 1 288 ? -4.955 -15.086 7.036 1.00 85.25 288 GLU A CA 1
ATOM 2235 C C . GLU A 1 288 ? -6.418 -14.689 7.267 1.00 85.25 288 GLU A C 1
ATOM 2237 O O . GLU A 1 288 ? -7.055 -15.234 8.164 1.00 85.25 288 GLU A O 1
ATOM 2242 N N . ASP A 1 289 ? -6.950 -13.772 6.458 1.00 84.31 289 ASP A N 1
ATOM 2243 C CA . ASP A 1 289 ? -8.292 -13.216 6.655 1.00 84.31 289 ASP A CA 1
ATOM 2244 C C . ASP A 1 289 ? -9.330 -13.823 5.698 1.00 84.31 289 ASP A C 1
ATOM 2246 O O . ASP A 1 289 ? -9.035 -14.681 4.862 1.00 84.31 289 ASP A O 1
ATOM 2250 N N . GLU A 1 290 ? -10.576 -13.375 5.832 1.00 89.06 290 GLU A N 1
ATOM 2251 C CA . GLU A 1 290 ? -11.670 -13.728 4.931 1.00 89.06 290 GLU A CA 1
ATOM 2252 C C . GLU A 1 290 ? -11.379 -13.270 3.488 1.00 89.06 290 GLU A C 1
ATOM 2254 O O . GLU A 1 290 ? -11.142 -12.090 3.217 1.00 89.06 290 GLU A O 1
ATOM 2259 N N . LEU A 1 291 ? -11.449 -14.205 2.539 1.00 90.62 291 LEU A N 1
ATOM 2260 C CA . LEU A 1 291 ? -11.443 -13.932 1.111 1.00 90.62 291 LEU A CA 1
ATOM 2261 C C . LEU A 1 291 ? -12.779 -13.313 0.701 1.00 90.62 291 LEU A C 1
ATOM 2263 O O . LEU A 1 291 ? -13.824 -13.962 0.749 1.00 90.62 291 LEU A O 1
ATOM 2267 N N . ARG A 1 292 ? -12.722 -12.075 0.213 1.00 90.56 292 ARG A N 1
ATOM 2268 C CA . ARG A 1 292 ? -13.863 -11.382 -0.390 1.00 90.56 292 ARG A CA 1
ATOM 2269 C C . ARG A 1 292 ? -13.646 -11.259 -1.890 1.00 90.56 292 ARG A C 1
ATOM 2271 O O . ARG A 1 292 ? -12.841 -10.446 -2.342 1.00 90.56 292 ARG A O 1
ATOM 2278 N N . LEU A 1 293 ? -14.363 -12.073 -2.660 1.00 92.25 293 LEU A N 1
ATOM 2279 C CA . LEU A 1 293 ? -14.325 -11.993 -4.115 1.00 92.25 293 LEU A CA 1
ATOM 2280 C C . LEU A 1 293 ? -15.085 -10.752 -4.617 1.00 92.25 293 LEU A C 1
ATOM 2282 O O . LEU A 1 293 ? -16.231 -10.519 -4.217 1.00 92.25 293 LEU A O 1
ATOM 2286 N N . PRO A 1 294 ? -14.493 -9.960 -5.526 1.00 93.44 294 PRO A N 1
ATOM 2287 C CA . PRO A 1 294 ? -15.208 -8.909 -6.232 1.00 93.44 294 PRO A CA 1
ATOM 2288 C C . PRO A 1 294 ? -16.361 -9.485 -7.060 1.00 93.44 294 PRO A C 1
ATOM 2290 O O . PRO A 1 294 ? -16.218 -10.518 -7.710 1.00 93.44 294 PRO A O 1
ATOM 2293 N N . LYS A 1 295 ? -17.488 -8.764 -7.123 1.00 91.25 295 LYS A N 1
ATOM 2294 C CA . LYS A 1 295 ? -18.678 -9.178 -7.898 1.00 91.25 295 LYS A CA 1
ATOM 2295 C C . LYS A 1 295 ? -18.403 -9.407 -9.392 1.00 91.25 295 LYS A C 1
ATOM 2297 O O . LYS A 1 295 ? -19.198 -10.063 -10.053 1.00 91.25 295 LYS A O 1
ATOM 2302 N N . GLY A 1 296 ? -17.334 -8.813 -9.926 1.00 95.50 296 GLY A N 1
ATOM 2303 C CA . GLY A 1 296 ? -16.950 -8.896 -11.335 1.00 95.50 296 GLY A CA 1
ATOM 2304 C C . GLY A 1 296 ? -16.145 -10.141 -11.716 1.00 95.50 296 GLY A C 1
ATOM 2305 O O . GLY A 1 296 ? -15.894 -10.335 -12.904 1.00 95.50 296 GLY A O 1
ATOM 2306 N N . VAL A 1 297 ? -15.741 -10.984 -10.758 1.00 97.62 297 VAL A N 1
ATOM 2307 C CA . VAL A 1 297 ? -14.959 -12.192 -11.056 1.00 97.62 297 VAL A CA 1
ATOM 2308 C C . VAL A 1 297 ? -15.832 -13.200 -11.806 1.00 97.62 297 VAL A C 1
ATOM 2310 O O . VAL A 1 297 ? -16.861 -13.646 -11.309 1.00 97.62 297 VAL A O 1
ATOM 2313 N N . THR A 1 298 ? -15.407 -13.563 -13.016 1.00 97.56 298 THR A N 1
ATOM 2314 C CA . THR A 1 298 ? -16.118 -14.495 -13.914 1.00 97.56 298 THR A CA 1
ATOM 2315 C C . THR A 1 298 ? -15.385 -15.820 -14.106 1.00 97.56 298 THR A C 1
ATOM 2317 O O . THR A 1 298 ? -15.965 -16.771 -14.626 1.00 97.56 298 THR A O 1
ATOM 2320 N N . TYR A 1 299 ? -14.119 -15.896 -13.690 1.00 98.06 299 TYR A N 1
ATOM 2321 C CA . TYR A 1 299 ? -13.295 -17.093 -13.801 1.00 98.06 299 TYR A CA 1
ATOM 2322 C C . TYR A 1 299 ? -12.353 -17.221 -12.604 1.00 98.06 299 TYR A C 1
ATOM 2324 O O . TYR A 1 299 ? -11.632 -16.276 -12.269 1.00 98.06 299 TYR A O 1
ATOM 2332 N N . ILE A 1 300 ? -12.348 -18.414 -12.009 1.00 98.12 300 ILE A N 1
ATOM 2333 C CA . ILE A 1 300 ? -11.411 -18.850 -10.975 1.00 98.12 300 ILE A CA 1
ATOM 2334 C C . ILE A 1 300 ? -10.815 -20.169 -11.456 1.00 98.12 300 ILE A C 1
ATOM 2336 O O . ILE A 1 300 ? -11.545 -21.135 -11.681 1.00 98.12 300 ILE A O 1
ATOM 2340 N N . GLY A 1 301 ? -9.504 -20.169 -11.659 1.00 98.25 301 GLY A N 1
ATOM 2341 C CA . GLY A 1 301 ? -8.759 -21.294 -12.192 1.00 98.25 301 GLY A CA 1
ATOM 2342 C C . GLY A 1 301 ? -8.620 -22.450 -11.212 1.00 98.25 301 GLY A C 1
ATOM 2343 O O . GLY A 1 301 ? -8.911 -22.343 -10.013 1.00 98.25 301 GLY A O 1
ATOM 2344 N N . GLU A 1 302 ? -8.135 -23.565 -11.741 1.00 98.19 302 GLU A N 1
ATOM 2345 C CA . GLU A 1 302 ? -7.859 -24.761 -10.957 1.00 98.19 302 GLU A CA 1
ATOM 2346 C C . GLU A 1 302 ? -6.857 -24.434 -9.841 1.00 98.19 302 GLU A C 1
ATOM 2348 O O . GLU A 1 302 ? -5.857 -23.745 -10.053 1.00 98.19 302 GLU A O 1
ATOM 2353 N N . GLU A 1 303 ? -7.149 -24.890 -8.619 1.00 97.12 303 GLU A N 1
ATOM 2354 C CA . GLU A 1 303 ? -6.274 -24.702 -7.456 1.00 97.12 303 GLU A CA 1
ATOM 2355 C C . GLU A 1 303 ? -5.907 -23.233 -7.142 1.00 97.12 303 GLU A C 1
ATOM 2357 O O . GLU A 1 303 ? -4.949 -22.989 -6.407 1.00 97.12 303 GLU A O 1
ATOM 2362 N N . ALA A 1 304 ? -6.667 -22.240 -7.629 1.00 97.25 304 ALA A N 1
ATOM 2363 C CA . ALA A 1 304 ? -6.336 -20.815 -7.484 1.00 97.25 304 ALA A CA 1
ATOM 2364 C C . ALA A 1 304 ? -6.012 -20.388 -6.040 1.00 97.25 304 ALA A C 1
ATOM 2366 O O . ALA A 1 304 ? -5.156 -19.533 -5.839 1.00 97.25 304 ALA A O 1
ATOM 2367 N N . PHE A 1 305 ? -6.645 -21.017 -5.045 1.00 95.88 305 PHE A N 1
ATOM 2368 C CA . PHE A 1 305 ? -6.415 -20.795 -3.612 1.00 95.88 305 PHE A CA 1
ATOM 2369 C C . PHE A 1 305 ? -6.031 -22.083 -2.859 1.00 95.88 305 PHE A C 1
ATOM 2371 O O . PHE A 1 305 ? -6.214 -22.186 -1.643 1.00 95.88 305 PHE A O 1
ATOM 2378 N N . ALA A 1 306 ? -5.534 -23.104 -3.564 1.00 95.38 306 ALA A N 1
ATOM 2379 C CA . ALA A 1 306 ? -5.147 -24.367 -2.941 1.00 95.38 306 ALA A CA 1
ATOM 2380 C C . ALA A 1 306 ? -4.043 -24.151 -1.896 1.00 95.38 306 ALA A C 1
ATOM 2382 O O . ALA A 1 306 ? -3.175 -23.300 -2.049 1.00 95.38 306 ALA A O 1
ATOM 2383 N N . TRP A 1 307 ? -4.069 -24.922 -0.807 1.00 95.12 307 TRP A N 1
ATOM 2384 C CA . TRP A 1 307 ? -3.094 -24.847 0.296 1.00 95.12 3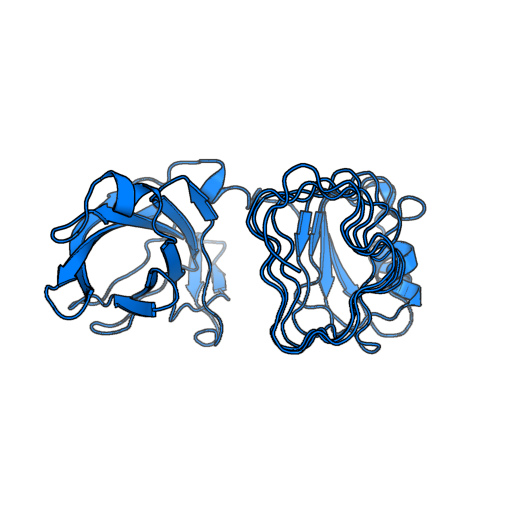07 TRP A CA 1
ATOM 2385 C C . TRP A 1 307 ? -2.979 -23.493 1.025 1.00 95.12 307 TRP A C 1
ATOM 2387 O O . TRP A 1 307 ? -2.078 -23.336 1.852 1.00 95.12 307 TRP A O 1
ATOM 2397 N N . CYS A 1 308 ? -3.910 -22.556 0.825 1.00 93.62 308 CYS A N 1
ATOM 2398 C CA . CYS A 1 308 ? -4.043 -21.340 1.636 1.00 93.62 308 CYS A CA 1
ATOM 2399 C C . CYS A 1 308 ? -4.653 -21.658 3.009 1.00 93.62 308 CYS A C 1
ATOM 2401 O O . CYS A 1 308 ? -5.805 -21.351 3.290 1.00 93.62 308 CYS A O 1
ATOM 2403 N N . LYS A 1 309 ? -3.880 -22.314 3.882 1.00 90.25 309 LYS A N 1
ATOM 2404 C CA . LYS A 1 309 ? -4.377 -22.938 5.128 1.00 90.25 309 LYS A CA 1
ATOM 2405 C C . LYS A 1 309 ? -5.041 -21.986 6.126 1.00 90.25 309 LYS A C 1
ATOM 2407 O O . LYS A 1 309 ? -5.739 -22.460 7.016 1.00 90.25 309 LYS A O 1
ATOM 2412 N N . LYS A 1 310 ? -4.741 -20.690 6.041 1.00 90.81 310 LYS A N 1
ATOM 2413 C CA . LYS A 1 310 ? -5.267 -19.660 6.944 1.00 90.81 310 LYS A CA 1
ATOM 2414 C C . LYS A 1 310 ? -6.349 -18.797 6.289 1.00 90.81 310 LYS A C 1
ATOM 2416 O O . LYS A 1 310 ? -7.004 -18.047 6.996 1.00 90.81 310 LYS A O 1
ATOM 2421 N N . LEU A 1 311 ? -6.547 -18.918 4.976 1.00 91.12 311 LEU A N 1
ATOM 2422 C CA . LEU A 1 311 ? -7.564 -18.167 4.255 1.00 91.12 311 LEU A CA 1
ATOM 2423 C C . LEU A 1 311 ? -8.936 -18.786 4.543 1.00 91.12 311 LEU A C 1
ATOM 2425 O O . LEU A 1 311 ? -9.114 -20.001 4.437 1.00 91.12 311 LEU A O 1
ATOM 2429 N N . THR A 1 312 ? -9.898 -17.948 4.909 1.00 88.44 312 THR A N 1
ATOM 2430 C CA . THR A 1 312 ? -11.298 -18.346 5.133 1.00 88.44 312 THR A CA 1
ATOM 2431 C C . THR A 1 312 ? -12.201 -17.636 4.126 1.00 88.44 312 THR A C 1
ATOM 2433 O O . THR A 1 312 ? -11.716 -16.828 3.342 1.00 88.44 312 THR A O 1
ATOM 2436 N N . GLY A 1 313 ? -13.501 -17.926 4.102 1.00 81.56 313 GLY A N 1
ATOM 2437 C CA . GLY A 1 313 ? -14.465 -17.241 3.234 1.00 81.56 313 GLY A CA 1
ATOM 2438 C C . GLY A 1 313 ? -15.244 -18.189 2.330 1.00 81.56 313 GLY A C 1
ATOM 2439 O O . GLY A 1 313 ? -15.112 -19.410 2.424 1.00 81.56 313 GLY A O 1
ATOM 2440 N N . ASN A 1 314 ? -16.075 -17.604 1.470 1.00 71.88 314 ASN A N 1
ATOM 2441 C CA . ASN A 1 314 ? -16.925 -18.325 0.529 1.00 71.88 314 ASN A CA 1
ATOM 2442 C C . ASN A 1 314 ? -16.546 -17.932 -0.902 1.00 71.88 314 ASN A C 1
ATOM 2444 O O . ASN A 1 314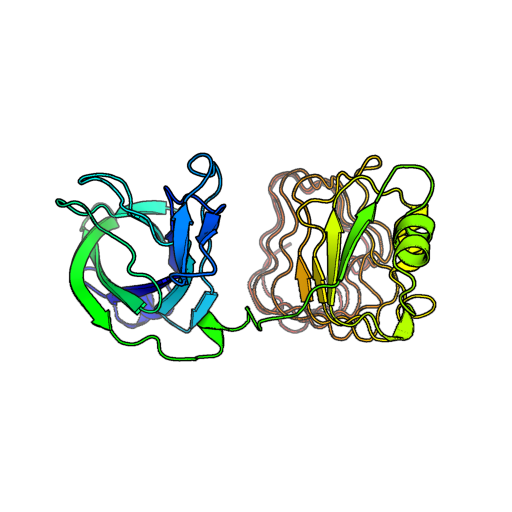 ? -16.369 -16.746 -1.187 1.00 71.88 314 ASN A O 1
ATOM 2448 N N . LEU A 1 315 ? -16.412 -18.936 -1.770 1.00 64.06 315 LEU A N 1
ATOM 2449 C CA . LEU A 1 315 ? -16.240 -18.765 -3.213 1.00 64.06 315 LEU A CA 1
ATOM 2450 C C . LEU A 1 315 ? -17.602 -18.626 -3.899 1.00 64.06 315 LEU A C 1
ATOM 2452 O O . LEU A 1 315 ? -18.529 -19.369 -3.500 1.00 64.06 315 LEU A O 1
#